Protein AF-G3XPZ5-F1 (afdb_monomer)

Nearest PDB structures (foldseek):
  8ptw-assembly1_CW  TM=2.920E-01  e=6.232E+00  Thermochaetoides thermophila DSM 1495

Foldseek 3Di:
DDDDADPVCVVVVHDHDPDDDDDDDPDDDDDDDDDPDVVVVVLLVVLVVLLVCVLVPPFPDDDPLRLSVVLSVVLVVAQLSVLLSLLLSLLVVLVVVVVVVVPDDDDPPSSVVSNVSNVVSVVSNVVSLVVLVPDPPNPPLVSSLSSLVSVLSSCVSPPNPDPNVVSVVVNVVSVVVPPDDPVCVVSVVSVVSNLVSVLVRLVVVLVCLVPDDLLVVLVVVCVVVPDDDDPVNSVLSSLLSLLVSLLCNLLSVLVSCVSVVHDDDNVVSLVSNLVSLVVNLVPLVSNLVCQSSLLSSLQPDPDPVSVVSSVVSLVSNCVSPVDCLSVVSNVVSVVSNPDPPPPPDPPNHVSVVVVVDPDDRDRD

Sequence (364 aa):
MTHPPCKKCQKAGLECLQKRPLRWVDGPAFRNRARTSQAHQRDKSNTLNKGKCVCKLFVMFDSQRNPLRQLIPAALANPALTASVMALSARHMANGQQIQCQGQDEDHATRFKAHTDGLMYKQKAICGLIQALNDPISRSRDVLILSAFILIFLDLLESGRDQWKSHLGGIKKLVSGMHTAETSRHLEATIEGTREFIMGQIYLMLDSTMSFDCHNWVTETLRASSTTSTTRNIQSLEHLAQAYKSATLIYGWRVCDRLTGNETPLDDLVKALVVEAETLRRDEALFKCILWPLFIAGLESQEQSQKSHIRNCLESFWFETKCINVINAVTILERFWVDPSNVEDDSSSWVFRMGQLEGDWLLI

Organism: Aspergillus niger (strain ATCC 1015 / CBS 113.46 / FGSC A1144 / LSHB Ac4 / NCTC 3858a / NRRL 328 / USDA 3528.7) (NCBI:txid380704)

Secondary structure (DSSP, 8-state):
-PPPPPHHHHHHT----SSPPP---SS---------SHHHHHHHHHHHHHHHHHHHTT-SS--TT-GGGTHHHHHHH-HHHHHHHHHHHHHHHHHHHHHHTTSS---HHHHHHHHHHHHHHHHHHHHHHHHHHH-TT---HHHHHHHHHHHHHHHHHHT-SSHHHHHHHHHHHHHHT---HHHHHHHHHHHHHHHHHHHHHHHHHHHHHHT--HHHHHHHHHHHTT----HHHHHHHHHHHHHHHHHHHHHHHHHHHHHHT-----HHHHHHHHHHHHHH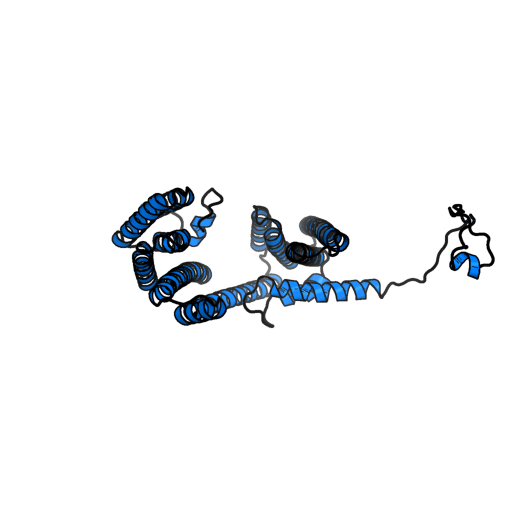TT-TTTGGG-HHHHHHHHHH--SHHHHHHHHHHHHHHHHHH--HHHHHHHHHHHHHHS-GGG--SS---HHHHGGGSSS-----

Solvent-accessible surface area (backbone atoms only — not comparable to full-atom values): 21103 Å² total; per-residue (Å²): 139,87,78,83,63,54,74,69,33,62,75,67,80,46,89,66,63,99,66,81,79,90,74,90,73,95,71,87,85,86,84,77,80,91,71,88,62,60,62,62,52,52,51,52,52,51,50,53,59,42,45,62,54,56,51,49,70,88,46,92,76,79,56,93,74,42,59,57,61,61,44,53,67,55,19,79,77,34,74,28,31,35,20,19,55,47,13,35,36,24,43,53,52,28,54,57,54,60,65,61,51,80,79,51,100,72,62,67,66,61,44,53,45,26,44,52,52,14,53,54,22,43,51,47,16,53,52,38,46,55,53,50,72,71,39,94,79,60,82,56,60,66,51,52,42,53,24,36,53,41,43,35,55,32,37,56,74,68,75,59,68,71,60,41,57,57,37,51,54,50,39,54,56,56,60,75,67,53,90,47,84,68,67,40,54,58,51,49,51,49,52,48,48,42,49,54,46,54,50,50,47,51,50,53,52,49,52,53,51,70,69,54,56,42,61,61,52,44,56,52,54,42,61,73,65,75,53,87,80,49,75,67,61,48,51,57,51,25,42,53,45,46,25,50,46,38,29,50,48,54,55,51,48,57,55,48,20,68,77,69,72,50,83,79,90,51,66,70,52,41,52,49,34,55,53,33,51,60,60,34,61,78,37,77,76,62,41,74,72,39,56,38,36,48,48,49,40,38,69,69,42,81,50,71,70,53,41,52,51,41,50,54,50,46,53,51,49,31,72,76,64,70,46,66,52,46,58,52,48,51,56,51,42,55,62,70,68,50,75,73,89,81,59,98,55,98,67,83,51,64,81,62,51,59,76,68,50,90,74,91,78,70,65,113

pLDDT: mean 75.87, std 17.5, range [30.23, 97.81]

Structure (mmCIF, N/CA/C/O backbone):
data_AF-G3XPZ5-F1
#
_entry.id   AF-G3XPZ5-F1
#
loop_
_atom_site.group_PDB
_atom_site.id
_atom_site.type_symbol
_atom_site.label_atom_id
_atom_site.label_alt_id
_atom_site.label_comp_id
_atom_site.label_asym_id
_atom_site.label_entity_id
_atom_site.label_seq_id
_atom_site.pdbx_PDB_ins_code
_atom_site.Cartn_x
_atom_site.Cartn_y
_atom_site.Cartn_z
_atom_site.occupancy
_atom_site.B_iso_or_equiv
_atom_site.auth_seq_id
_atom_site.auth_comp_id
_atom_site.auth_asym_id
_atom_site.auth_atom_id
_atom_site.pdbx_PDB_model_num
ATOM 1 N N . MET A 1 1 ? -34.384 33.480 -53.010 1.00 36.28 1 MET A N 1
ATOM 2 C CA . MET A 1 1 ? -33.522 34.210 -52.056 1.00 36.28 1 MET A CA 1
ATOM 3 C C . MET A 1 1 ? -32.103 33.682 -52.214 1.00 36.28 1 MET A C 1
ATOM 5 O O . MET A 1 1 ? -31.841 32.545 -51.852 1.00 36.28 1 MET A O 1
ATOM 9 N N . THR A 1 2 ? -31.224 34.432 -52.874 1.00 45.00 2 THR A N 1
ATOM 10 C CA . THR A 1 2 ? -29.828 34.047 -53.145 1.00 45.00 2 THR A CA 1
ATOM 11 C C . THR A 1 2 ? -28.942 34.440 -51.961 1.00 45.00 2 THR A C 1
ATOM 13 O O . THR A 1 2 ? -28.867 35.618 -51.618 1.00 45.00 2 THR A O 1
ATOM 16 N N . HIS A 1 3 ? -28.292 33.470 -51.316 1.00 55.25 3 HIS A N 1
ATOM 17 C CA . HIS A 1 3 ? -27.335 33.731 -50.235 1.00 55.25 3 HIS A CA 1
ATOM 18 C C . HIS A 1 3 ? -26.018 34.317 -50.782 1.00 55.25 3 HIS A C 1
ATOM 20 O O . HIS A 1 3 ? -25.622 33.972 -51.897 1.00 55.25 3 HIS A O 1
ATOM 26 N N . PRO A 1 4 ? -25.312 35.173 -50.018 1.00 55.88 4 PRO A N 1
ATOM 27 C CA . PRO A 1 4 ? -24.049 35.759 -50.462 1.00 55.88 4 PRO A CA 1
ATOM 28 C C . PRO A 1 4 ? -22.946 34.691 -50.635 1.00 55.88 4 PRO A C 1
ATOM 30 O O . PRO A 1 4 ? -22.894 33.731 -49.858 1.00 55.88 4 PRO A O 1
ATOM 33 N N . PRO A 1 5 ? -22.037 34.840 -51.621 1.00 61.22 5 PRO A N 1
ATOM 34 C CA . PRO A 1 5 ? -20.949 33.890 -51.855 1.00 61.22 5 PRO A CA 1
ATOM 35 C C . PRO A 1 5 ? -19.949 33.889 -50.690 1.00 61.22 5 PRO A C 1
ATOM 37 O O . PRO A 1 5 ? -19.671 34.924 -50.083 1.00 61.22 5 PRO A O 1
ATOM 40 N N . CYS A 1 6 ? -19.364 32.728 -50.372 1.00 72.00 6 CYS A N 1
ATOM 41 C CA . CYS A 1 6 ? -18.380 32.644 -49.291 1.00 72.00 6 CYS A CA 1
ATOM 42 C C . CYS A 1 6 ? -17.145 33.524 -49.584 1.00 72.00 6 CYS A C 1
ATOM 44 O O . CYS A 1 6 ? -16.719 33.657 -50.736 1.00 72.00 6 CYS A O 1
ATOM 46 N N . LYS A 1 7 ? -16.503 34.066 -48.534 1.00 69.75 7 LYS A N 1
ATOM 47 C CA . LYS A 1 7 ? -15.343 34.982 -48.650 1.00 69.75 7 LYS A CA 1
ATOM 48 C C . LYS A 1 7 ? -14.202 34.437 -49.527 1.00 69.75 7 LYS A C 1
ATOM 50 O O . LYS A 1 7 ? -13.465 35.206 -50.137 1.00 69.75 7 LYS A O 1
ATOM 55 N N . LYS A 1 8 ? -14.048 33.109 -49.610 1.00 64.88 8 LYS A N 1
ATOM 56 C CA . LYS A 1 8 ? -13.036 32.452 -50.456 1.00 64.88 8 LYS A CA 1
ATOM 57 C C . LYS A 1 8 ? -13.344 32.565 -51.952 1.00 64.88 8 LYS A C 1
ATOM 59 O O . LYS A 1 8 ? -12.432 32.864 -52.712 1.00 64.88 8 LYS A O 1
ATOM 64 N N . CYS A 1 9 ? -14.591 32.342 -52.368 1.00 69.44 9 CYS A N 1
ATOM 65 C CA . CYS A 1 9 ? -14.995 32.464 -53.774 1.00 69.44 9 CYS A CA 1
ATOM 66 C C . CYS A 1 9 ? -14.983 33.925 -54.227 1.00 69.44 9 CYS A C 1
ATOM 68 O O . CYS A 1 9 ? -14.507 34.221 -55.319 1.00 69.44 9 CYS A O 1
ATOM 70 N N . GLN A 1 10 ? -15.385 34.839 -53.339 1.00 66.94 10 GLN A N 1
ATOM 71 C CA . GLN A 1 10 ? -15.328 36.278 -53.593 1.00 66.94 10 GLN A CA 1
ATOM 72 C C . GLN A 1 10 ? -13.898 36.754 -53.889 1.00 66.94 10 GLN A C 1
ATOM 74 O O . GLN A 1 10 ? -13.678 37.496 -54.839 1.00 66.94 10 GLN A O 1
ATOM 79 N N . LYS A 1 11 ? -12.905 36.272 -53.130 1.00 72.88 11 LYS A N 1
ATOM 80 C CA . LYS A 1 11 ? -11.492 36.624 -53.345 1.00 72.88 11 LYS A CA 1
ATOM 81 C C . LYS A 1 11 ? -10.899 36.024 -54.630 1.00 72.88 11 LYS A C 1
ATOM 83 O O . LYS A 1 11 ? -9.880 36.510 -55.103 1.00 72.88 11 LYS A O 1
ATOM 88 N N . ALA A 1 12 ? -11.514 34.973 -55.170 1.00 66.00 12 ALA A N 1
ATOM 89 C CA . ALA A 1 12 ? -11.049 34.272 -56.366 1.00 66.00 12 ALA A CA 1
ATOM 90 C C . ALA A 1 12 ? -11.805 34.663 -57.651 1.00 66.00 12 ALA A C 1
ATOM 92 O O . ALA A 1 12 ? -11.435 34.184 -58.717 1.00 66.00 12 ALA A O 1
ATOM 93 N N . GLY A 1 13 ? -12.853 35.495 -57.567 1.00 67.88 13 GLY A N 1
ATOM 94 C CA . GLY A 1 13 ? -13.668 35.894 -58.722 1.00 67.88 13 GLY A CA 1
ATOM 95 C C . GLY A 1 13 ? -14.530 34.768 -59.309 1.00 67.88 13 GLY A C 1
ATOM 96 O O . GLY A 1 13 ? -14.823 34.787 -60.498 1.00 67.88 13 GLY A O 1
ATOM 97 N N . LEU A 1 14 ? -14.904 33.768 -58.500 1.00 63.03 14 LEU A N 1
ATOM 98 C CA . LEU A 1 14 ? -15.617 32.564 -58.950 1.00 63.03 14 LEU A CA 1
ATOM 99 C C . LEU A 1 14 ? -17.047 32.496 -58.393 1.00 63.03 14 LEU A C 1
ATOM 101 O O . LEU A 1 14 ? -17.294 32.883 -57.248 1.00 63.03 14 LEU A O 1
ATOM 105 N N . GLU A 1 15 ? -17.970 31.927 -59.174 1.00 63.53 15 GLU A N 1
ATOM 106 C CA . GLU A 1 15 ? -19.354 31.679 -58.755 1.00 63.53 15 GLU A CA 1
ATOM 107 C C . GLU A 1 15 ? -19.422 30.585 -57.668 1.00 63.53 15 GLU A C 1
ATOM 109 O O . GLU A 1 15 ? -18.759 29.546 -57.741 1.00 63.53 15 GLU A O 1
ATOM 114 N N . CYS A 1 16 ? -20.181 30.836 -56.597 1.00 65.19 16 CYS A N 1
ATOM 115 C CA . CYS A 1 16 ? -20.160 30.018 -55.382 1.00 65.19 16 CYS A CA 1
ATOM 116 C C . CYS A 1 16 ? -21.285 28.972 -55.386 1.00 65.19 16 CYS A C 1
ATOM 118 O O . CYS A 1 16 ? -22.380 29.225 -54.890 1.00 65.19 16 CYS A O 1
ATOM 120 N N . LEU A 1 17 ? -20.999 27.774 -55.895 1.00 60.22 17 LEU A N 1
ATOM 121 C CA . LEU A 1 17 ? -21.929 26.639 -55.867 1.00 60.22 17 LEU A CA 1
ATOM 122 C C . LEU A 1 17 ? -21.895 25.942 -54.489 1.00 60.22 17 LEU A C 1
ATOM 124 O O . LEU A 1 17 ? -20.818 25.678 -53.952 1.00 60.22 17 LEU A O 1
ATOM 128 N N . GLN A 1 18 ? -23.062 25.629 -53.904 1.00 55.19 18 GLN A N 1
ATOM 129 C CA . GLN A 1 18 ? -23.193 25.097 -52.528 1.00 55.19 18 GLN A CA 1
ATOM 130 C C . GLN A 1 18 ? -22.466 23.762 -52.271 1.00 55.19 18 GLN A C 1
ATOM 132 O O . GLN A 1 18 ? -22.211 23.417 -51.118 1.00 55.19 18 GLN A O 1
ATOM 137 N N . LYS A 1 19 ? -22.089 23.015 -53.313 1.00 52.78 19 LYS A N 1
ATOM 138 C CA . LYS A 1 19 ? -21.240 21.822 -53.207 1.00 52.78 19 LYS A CA 1
ATOM 139 C C . LYS A 1 19 ? -20.080 21.955 -54.189 1.00 52.78 19 LYS A C 1
ATOM 141 O O . LYS A 1 19 ? -20.295 22.121 -55.386 1.00 52.78 19 LYS A O 1
ATOM 146 N N . ARG A 1 20 ? -18.843 21.896 -53.684 1.00 48.38 20 ARG A N 1
ATOM 147 C CA . ARG A 1 20 ? -17.639 21.877 -54.532 1.00 48.38 20 ARG A CA 1
ATOM 148 C C . ARG A 1 20 ? -17.674 20.631 -55.428 1.00 48.38 20 ARG A C 1
ATOM 150 O O . ARG A 1 20 ? -17.788 19.539 -54.873 1.00 48.38 20 ARG A O 1
ATOM 157 N N . PRO A 1 21 ? -17.511 20.740 -56.757 1.00 41.34 21 PRO A N 1
ATOM 158 C CA . PRO A 1 21 ? -17.273 19.565 -57.580 1.00 41.34 21 PRO A CA 1
ATOM 159 C C . PRO A 1 21 ? -15.875 19.026 -57.265 1.00 41.34 21 PRO A C 1
ATOM 161 O O . PRO A 1 21 ? -14.904 19.787 -57.224 1.00 41.34 21 PRO A O 1
ATOM 164 N N . LEU A 1 22 ? -15.765 17.720 -57.029 1.00 35.59 22 LEU A N 1
ATOM 165 C CA . LEU A 1 22 ? -14.474 17.042 -56.954 1.00 35.59 22 LEU A CA 1
ATOM 166 C C . LEU A 1 22 ? -13.804 17.120 -58.333 1.00 35.59 22 LEU A C 1
ATOM 168 O O . LEU A 1 22 ? -14.418 16.769 -59.338 1.00 35.59 22 LEU A O 1
ATOM 172 N N . ARG A 1 23 ? -12.548 17.573 -58.386 1.00 38.97 23 ARG A N 1
ATOM 173 C CA . ARG A 1 23 ? -11.688 17.427 -59.567 1.00 38.97 23 ARG A CA 1
ATOM 174 C C . ARG A 1 23 ? -10.504 16.539 -59.223 1.00 38.97 23 ARG A C 1
ATOM 176 O O . ARG A 1 23 ? -9.832 16.772 -58.220 1.00 38.97 23 ARG A O 1
ATOM 183 N N . TRP A 1 24 ? -10.252 15.572 -60.093 1.00 34.34 24 TRP A N 1
ATOM 184 C CA . TRP A 1 24 ? -9.004 14.824 -60.141 1.00 34.34 24 TRP A CA 1
ATOM 185 C C . TRP A 1 24 ? -7.933 15.665 -60.840 1.00 34.34 24 TRP A C 1
ATOM 187 O O . TRP A 1 24 ? -8.247 16.459 -61.729 1.00 34.34 24 TRP A O 1
ATOM 197 N N . VAL A 1 25 ? -6.685 15.524 -60.403 1.00 35.91 25 VAL A N 1
ATOM 198 C CA . VAL A 1 25 ? -5.522 16.172 -61.017 1.00 35.91 25 VAL A CA 1
ATOM 199 C C . VAL A 1 25 ? -4.612 15.061 -61.524 1.00 35.91 25 VAL A C 1
ATOM 201 O O . VAL A 1 25 ? -4.261 14.175 -60.744 1.00 35.91 25 VAL A O 1
ATOM 204 N N . ASP A 1 26 ? -4.241 15.102 -62.801 1.00 30.23 26 ASP A N 1
ATOM 205 C CA . ASP A 1 26 ? -3.292 14.152 -63.378 1.00 30.23 26 ASP A CA 1
ATOM 206 C C . ASP A 1 26 ? -1.859 14.520 -62.969 1.00 30.23 26 ASP A C 1
ATOM 208 O O . ASP A 1 26 ? -1.336 15.575 -63.336 1.00 30.23 26 ASP A O 1
ATOM 212 N N . GLY A 1 27 ? -1.234 13.639 -62.183 1.00 41.41 27 GLY A N 1
ATOM 213 C CA . GLY A 1 27 ? 0.176 13.703 -61.789 1.00 41.41 27 GLY A CA 1
ATOM 214 C C . GLY A 1 27 ? 0.419 13.668 -60.268 1.00 41.41 27 GLY A C 1
ATOM 215 O O . GLY A 1 27 ? -0.397 14.165 -59.487 1.00 41.41 27 GLY A O 1
ATOM 216 N N . PRO A 1 28 ? 1.549 13.093 -59.805 1.00 32.69 28 PRO A N 1
ATOM 217 C CA . PRO A 1 28 ? 1.859 12.991 -58.384 1.00 32.69 28 PRO A CA 1
ATOM 218 C C . PRO A 1 28 ? 2.246 14.363 -57.816 1.00 32.69 28 PRO A C 1
ATOM 220 O O . PRO A 1 28 ? 3.294 14.927 -58.135 1.00 32.69 28 PRO A O 1
ATOM 223 N N . ALA A 1 29 ? 1.409 14.901 -56.930 1.00 33.97 29 ALA A N 1
ATOM 224 C CA . ALA A 1 29 ? 1.680 16.143 -56.217 1.00 33.97 29 ALA A CA 1
ATOM 225 C C . ALA A 1 29 ? 2.730 15.928 -55.109 1.00 33.97 29 ALA A C 1
ATOM 227 O O . ALA A 1 29 ? 2.408 15.789 -53.930 1.00 33.97 29 ALA A O 1
ATOM 228 N N . PHE A 1 30 ? 4.012 15.943 -55.478 1.00 32.56 30 PHE A N 1
ATOM 229 C CA . PHE A 1 30 ? 5.107 16.108 -54.524 1.00 32.56 30 PHE A CA 1
ATOM 230 C C . PHE A 1 30 ? 5.213 17.575 -54.092 1.00 32.56 30 PHE A C 1
ATOM 232 O O . PHE A 1 30 ? 5.645 18.438 -54.854 1.00 32.56 30 PHE A O 1
ATOM 239 N N . ARG A 1 31 ? 4.885 17.860 -52.827 1.00 32.59 31 ARG A N 1
ATOM 240 C CA . ARG A 1 31 ? 5.340 19.067 -52.120 1.00 32.59 31 ARG A CA 1
ATOM 241 C C . ARG A 1 31 ? 5.684 18.739 -50.669 1.00 32.59 31 ARG A C 1
ATOM 243 O O . ARG A 1 31 ? 4.865 18.920 -49.777 1.00 32.59 31 ARG A O 1
ATOM 250 N N . ASN A 1 32 ? 6.911 18.270 -50.441 1.00 30.91 32 ASN A N 1
ATOM 251 C CA . ASN A 1 32 ? 7.881 18.954 -49.576 1.00 30.91 32 ASN A CA 1
ATOM 252 C C . ASN A 1 32 ? 9.203 18.177 -49.472 1.00 30.91 32 ASN A C 1
ATOM 254 O O . ASN A 1 32 ? 9.228 16.955 -49.365 1.00 30.91 32 ASN A O 1
ATOM 258 N N . ARG A 1 33 ? 10.292 18.955 -49.493 1.00 31.02 33 ARG A N 1
ATOM 259 C CA . ARG A 1 33 ? 11.694 18.601 -49.221 1.00 31.02 33 ARG A CA 1
ATOM 260 C C . ARG A 1 33 ? 11.852 17.609 -48.061 1.00 31.02 33 ARG A C 1
ATOM 262 O O . ARG A 1 33 ? 11.195 17.749 -47.031 1.00 31.02 33 ARG A O 1
ATOM 269 N N . ALA A 1 34 ? 12.808 16.693 -48.213 1.00 33.06 34 ALA A N 1
ATOM 270 C CA . ALA A 1 34 ? 13.249 15.751 -47.190 1.00 33.06 34 ALA A CA 1
ATOM 271 C C . ALA A 1 34 ? 13.480 16.438 -45.827 1.00 33.06 34 ALA A C 1
ATOM 273 O O . ALA A 1 34 ? 14.346 17.300 -45.681 1.00 33.06 34 ALA A O 1
ATOM 274 N N . ARG A 1 35 ? 12.692 16.041 -44.822 1.00 35.56 35 ARG A N 1
ATOM 275 C CA . ARG A 1 35 ? 12.856 16.391 -43.403 1.00 35.56 35 ARG A CA 1
ATOM 276 C C . ARG A 1 35 ? 13.310 15.136 -42.657 1.00 35.56 35 ARG A C 1
ATOM 278 O O . ARG A 1 35 ? 12.508 14.461 -42.024 1.00 35.56 35 ARG A O 1
ATOM 285 N N . THR A 1 36 ? 14.595 14.819 -42.721 1.00 37.28 36 THR A N 1
ATOM 286 C CA . THR A 1 36 ? 15.180 13.689 -41.974 1.00 37.28 36 THR A CA 1
ATOM 287 C C . THR A 1 36 ? 15.768 14.081 -40.612 1.00 37.28 36 THR A C 1
ATOM 289 O O . THR A 1 36 ? 16.274 13.220 -39.907 1.00 37.28 36 THR A O 1
ATOM 292 N N . SER A 1 37 ? 15.639 15.336 -40.159 1.00 41.38 37 SER A N 1
ATOM 293 C CA . SER A 1 37 ? 16.211 15.787 -38.871 1.00 41.38 37 SER A CA 1
ATOM 294 C C . SER A 1 37 ? 15.193 16.251 -37.814 1.00 41.38 37 SER A C 1
ATOM 296 O O . SER A 1 37 ? 15.431 16.076 -36.620 1.00 41.38 37 SER A O 1
ATOM 298 N N . GLN A 1 38 ? 14.025 16.776 -38.204 1.00 32.66 38 GLN A N 1
ATOM 299 C CA . GLN A 1 38 ? 13.067 17.363 -37.246 1.00 32.66 38 GLN A CA 1
ATOM 300 C C . GLN A 1 38 ? 12.064 16.367 -36.640 1.00 32.66 38 GLN A C 1
ATOM 302 O O . GLN A 1 38 ? 11.614 16.589 -35.519 1.00 32.66 38 GLN A O 1
ATOM 307 N N . ALA A 1 39 ? 11.740 15.258 -37.314 1.00 34.06 39 ALA A N 1
ATOM 308 C CA . ALA A 1 39 ? 10.873 14.216 -36.746 1.00 34.06 39 ALA A CA 1
ATOM 309 C C . ALA A 1 39 ? 11.557 13.488 -35.573 1.00 34.06 39 ALA A C 1
ATOM 311 O O . ALA A 1 39 ? 10.962 13.333 -34.511 1.00 34.06 39 ALA A O 1
ATOM 312 N N . HIS A 1 40 ? 12.849 13.169 -35.713 1.00 35.53 40 HIS A N 1
ATOM 313 C CA . HIS A 1 40 ? 13.651 12.577 -34.640 1.00 35.53 40 HIS A CA 1
ATOM 314 C C . HIS A 1 40 ? 13.842 13.511 -33.436 1.00 35.53 40 HIS A C 1
ATOM 316 O O . HIS A 1 40 ? 13.839 13.046 -32.301 1.00 35.53 40 HIS A O 1
ATOM 322 N N . GLN A 1 41 ? 13.976 14.826 -33.646 1.00 32.16 41 GLN A N 1
ATOM 323 C CA . GLN A 1 41 ? 14.046 15.792 -32.540 1.00 32.16 41 GLN A CA 1
ATOM 324 C C . GLN A 1 41 ? 12.701 15.972 -31.820 1.00 32.16 41 GLN A C 1
ATOM 326 O O . GLN A 1 41 ? 12.686 16.114 -30.597 1.00 32.16 41 GLN A O 1
ATOM 331 N N . ARG A 1 42 ? 11.574 15.923 -32.544 1.00 32.41 42 ARG A N 1
ATOM 332 C CA . ARG A 1 42 ? 10.227 16.025 -31.954 1.00 32.41 42 ARG A CA 1
ATOM 333 C C . ARG A 1 42 ? 9.860 14.786 -31.137 1.00 32.41 42 ARG A C 1
ATOM 335 O O . ARG A 1 42 ? 9.334 14.940 -30.039 1.00 32.41 42 ARG A O 1
ATOM 342 N N . ASP A 1 43 ? 10.204 13.593 -31.624 1.00 44.56 43 ASP A N 1
ATOM 343 C CA . ASP A 1 43 ? 10.064 12.349 -30.856 1.00 44.56 43 ASP A CA 1
ATOM 344 C C . ASP A 1 43 ? 10.961 12.358 -29.616 1.00 44.56 43 ASP A C 1
ATOM 346 O O . ASP A 1 43 ? 10.475 12.105 -28.520 1.00 44.56 43 ASP A O 1
ATOM 350 N N . LYS A 1 44 ? 12.237 12.757 -29.735 1.00 44.00 44 LYS A N 1
ATOM 351 C CA . LYS A 1 44 ? 13.144 12.868 -28.576 1.00 44.00 44 LYS A CA 1
ATOM 352 C C . LYS A 1 44 ? 12.628 13.844 -27.512 1.00 44.00 44 LYS A C 1
ATOM 354 O O . LYS A 1 44 ? 12.694 13.534 -26.326 1.00 44.00 44 LYS A O 1
ATOM 359 N N . SER A 1 45 ? 12.092 14.998 -27.915 1.00 42.81 45 SER A N 1
ATOM 360 C CA . SER A 1 45 ? 11.527 15.997 -26.994 1.00 42.81 45 SER A CA 1
ATOM 361 C C . SER A 1 45 ? 10.244 15.509 -26.308 1.00 42.81 45 SER A C 1
ATOM 363 O O . SER A 1 45 ? 10.089 15.689 -25.098 1.00 42.81 45 SER A O 1
ATOM 365 N N . ASN A 1 46 ? 9.360 14.825 -27.041 1.00 51.38 46 ASN A N 1
ATOM 366 C CA . ASN A 1 46 ? 8.157 14.217 -26.472 1.00 51.38 46 ASN A CA 1
ATOM 367 C C . ASN A 1 46 ? 8.486 13.065 -25.512 1.00 51.38 46 ASN A C 1
ATOM 369 O O . ASN A 1 46 ? 7.893 12.994 -24.437 1.00 51.38 46 ASN A O 1
ATOM 373 N N . THR A 1 47 ? 9.448 12.204 -25.850 1.00 48.59 47 THR A N 1
ATOM 374 C CA . THR A 1 47 ? 9.920 11.122 -24.970 1.00 48.59 47 THR A CA 1
ATOM 375 C C . THR A 1 47 ? 10.571 11.678 -23.703 1.00 48.59 47 THR A C 1
ATOM 377 O O . THR A 1 47 ? 10.320 11.166 -22.615 1.00 48.59 47 THR A O 1
ATOM 380 N N . LEU A 1 48 ? 11.338 12.772 -23.801 1.00 51.12 48 LEU A N 1
ATOM 381 C CA . LEU A 1 48 ? 11.979 13.415 -22.649 1.00 51.12 48 LEU A CA 1
ATOM 382 C C . LEU A 1 48 ? 10.962 14.029 -21.671 1.00 51.12 48 LEU A C 1
ATOM 384 O O . LEU A 1 48 ? 11.108 13.885 -20.458 1.00 51.12 48 LEU A O 1
ATOM 388 N N . ASN A 1 49 ? 9.915 14.688 -22.179 1.00 52.12 49 ASN A N 1
ATOM 389 C CA . ASN A 1 49 ? 8.856 15.249 -21.333 1.00 52.12 49 ASN A CA 1
ATOM 390 C C . ASN A 1 49 ? 7.959 14.162 -20.722 1.00 52.12 49 ASN A C 1
ATOM 392 O O . ASN A 1 49 ? 7.600 14.265 -19.551 1.00 52.12 49 ASN A O 1
ATOM 396 N N . LYS A 1 50 ? 7.653 13.092 -21.467 1.00 54.91 50 LYS A N 1
ATOM 397 C CA . LYS A 1 50 ? 6.899 11.937 -20.952 1.00 54.91 50 LYS A CA 1
ATOM 398 C C . LYS A 1 50 ? 7.696 11.141 -19.904 1.00 54.91 50 LYS A C 1
ATOM 400 O O . LYS A 1 50 ? 7.151 10.801 -18.856 1.00 54.91 50 LYS A O 1
ATOM 405 N N . GLY A 1 51 ? 9.004 10.960 -20.105 1.00 52.53 51 GLY A N 1
ATOM 406 C CA . GLY A 1 51 ? 9.897 10.284 -19.154 1.00 52.53 51 GLY A CA 1
ATOM 407 C C . GLY A 1 51 ? 10.001 10.975 -17.787 1.00 52.53 51 GLY A C 1
ATOM 408 O O . GLY A 1 51 ? 10.087 10.298 -16.764 1.00 52.53 51 GLY A O 1
ATOM 409 N N . LYS A 1 52 ? 9.908 12.314 -17.732 1.00 57.00 52 LYS A N 1
ATOM 410 C CA . LYS A 1 52 ? 9.880 13.073 -16.463 1.00 57.00 52 LYS A CA 1
ATOM 411 C C . LYS A 1 52 ? 8.647 12.776 -15.603 1.00 57.00 52 LYS A C 1
ATOM 413 O O . LYS A 1 52 ? 8.741 12.860 -14.382 1.00 57.00 52 LYS A O 1
ATOM 418 N N . CYS A 1 53 ? 7.515 12.453 -16.227 1.00 62.75 53 CYS A N 1
ATOM 419 C CA . CYS A 1 53 ? 6.282 12.096 -15.527 1.00 62.75 53 CYS A CA 1
ATOM 420 C C . CYS A 1 53 ? 6.357 10.663 -14.980 1.00 62.75 53 CYS A C 1
ATOM 422 O O . CYS A 1 53 ? 6.035 10.439 -13.819 1.00 62.75 53 CYS A O 1
ATOM 424 N N . VAL A 1 54 ? 6.896 9.729 -15.772 1.00 68.00 54 VAL A N 1
ATOM 425 C CA . VAL A 1 54 ? 7.078 8.322 -15.372 1.00 68.00 54 VAL A CA 1
ATOM 426 C C . VAL A 1 54 ? 7.991 8.173 -14.155 1.00 68.00 54 VAL A C 1
ATOM 428 O O . VAL A 1 54 ? 7.673 7.401 -13.258 1.00 68.00 54 VAL A O 1
ATOM 431 N N . CYS A 1 55 ? 9.092 8.930 -14.080 1.00 71.31 55 CYS A N 1
ATOM 432 C CA . CYS A 1 55 ? 10.025 8.823 -12.950 1.00 71.31 55 CYS A CA 1
ATOM 433 C C . CYS A 1 55 ? 9.354 9.135 -11.602 1.00 71.31 55 CYS A C 1
ATOM 435 O O . CYS A 1 55 ? 9.721 8.556 -10.588 1.00 71.31 55 CYS A O 1
ATOM 437 N N . LYS A 1 56 ? 8.360 10.028 -11.588 1.00 75.31 56 LYS A N 1
ATOM 438 C CA . LYS A 1 56 ? 7.660 10.446 -10.367 1.00 75.31 56 LYS A CA 1
ATOM 439 C C . LYS A 1 56 ? 6.463 9.569 -10.008 1.00 75.31 56 LYS A C 1
ATOM 441 O O . LYS A 1 56 ? 5.896 9.747 -8.942 1.00 75.31 56 LYS A O 1
ATOM 446 N N . LEU A 1 57 ? 6.053 8.666 -10.897 1.00 72.00 57 LEU A N 1
ATOM 447 C CA . LEU A 1 57 ? 4.741 8.031 -10.813 1.00 72.00 57 LEU A CA 1
ATOM 448 C C . LEU A 1 57 ? 4.612 7.024 -9.661 1.00 72.00 57 LEU A C 1
ATOM 450 O O . LEU A 1 57 ? 3.527 6.855 -9.120 1.00 72.00 57 LEU A O 1
ATOM 454 N N . PHE A 1 58 ? 5.713 6.369 -9.290 1.00 69.94 58 PHE A N 1
ATOM 455 C CA . PHE A 1 58 ? 5.721 5.266 -8.319 1.00 69.94 58 PHE A CA 1
ATOM 456 C C . PHE A 1 58 ? 6.602 5.545 -7.100 1.00 69.94 58 PHE A C 1
ATOM 458 O O . PHE A 1 58 ? 7.046 4.618 -6.429 1.00 69.94 58 PHE A O 1
ATOM 465 N N . VAL A 1 59 ? 6.907 6.817 -6.841 1.00 71.38 59 VAL A N 1
ATOM 466 C CA . VAL A 1 59 ? 7.778 7.232 -5.737 1.00 71.38 59 VAL A CA 1
ATOM 467 C C . VAL A 1 59 ? 7.046 8.264 -4.895 1.00 71.38 59 VAL A C 1
ATOM 469 O O . VAL A 1 59 ? 6.407 9.164 -5.436 1.00 71.38 59 VAL A O 1
ATOM 472 N N . MET A 1 60 ? 7.137 8.135 -3.575 1.00 67.25 60 MET A N 1
ATOM 473 C CA . MET A 1 60 ? 6.541 9.096 -2.648 1.00 67.25 60 MET A CA 1
ATOM 474 C C . MET A 1 60 ? 7.399 10.366 -2.573 1.00 67.25 60 MET A C 1
ATOM 476 O O . MET A 1 60 ? 6.882 11.478 -2.640 1.00 67.25 60 MET A O 1
ATOM 480 N N . PHE A 1 61 ? 8.725 10.198 -2.533 1.00 72.56 61 PHE A N 1
ATOM 481 C CA . PHE A 1 61 ? 9.708 11.278 -2.496 1.00 72.56 61 PHE A CA 1
ATOM 482 C C . PHE A 1 61 ? 10.705 11.135 -3.649 1.00 72.56 61 PHE A C 1
ATOM 484 O O . PHE A 1 61 ? 11.632 10.323 -3.615 1.00 72.56 61 PHE A O 1
ATOM 491 N N . ASP A 1 62 ? 10.524 11.941 -4.692 1.00 78.25 62 ASP A N 1
ATOM 492 C CA . ASP A 1 62 ? 11.398 11.920 -5.865 1.00 78.25 62 ASP A CA 1
ATOM 493 C C . ASP A 1 62 ? 12.743 12.621 -5.601 1.00 78.25 62 ASP A C 1
ATOM 495 O O . ASP A 1 62 ? 12.812 13.671 -4.963 1.00 78.25 62 ASP A O 1
ATOM 499 N N . SER A 1 63 ? 13.826 12.062 -6.143 1.00 77.88 63 SER A N 1
ATOM 500 C CA . SER A 1 63 ? 15.182 12.602 -6.005 1.00 77.88 63 SER A CA 1
ATOM 501 C C . SER A 1 63 ? 15.998 12.425 -7.288 1.00 77.88 63 SER A C 1
ATOM 503 O O . SER A 1 63 ? 15.597 11.727 -8.224 1.00 77.88 63 SER A O 1
ATOM 505 N N . GLN A 1 64 ? 17.185 13.039 -7.345 1.00 76.25 64 GLN A N 1
ATOM 506 C CA . GLN A 1 64 ? 18.115 12.835 -8.467 1.00 76.25 64 GLN A CA 1
ATOM 507 C C . GLN A 1 64 ? 18.677 11.407 -8.523 1.00 76.25 64 GLN A C 1
ATOM 509 O O . GLN A 1 64 ? 19.133 10.979 -9.579 1.00 76.25 64 GLN A O 1
ATOM 514 N N . ARG A 1 65 ? 18.611 10.659 -7.413 1.00 72.88 65 ARG A N 1
ATOM 515 C CA . ARG A 1 65 ? 19.044 9.256 -7.329 1.00 72.88 65 ARG A CA 1
ATOM 516 C C . ARG A 1 65 ? 17.976 8.265 -7.793 1.00 72.88 65 ARG A C 1
ATOM 518 O O . ARG A 1 65 ? 18.216 7.067 -7.749 1.00 72.88 65 ARG A O 1
ATOM 525 N N . ASN A 1 66 ? 16.812 8.745 -8.229 1.00 76.19 66 ASN A N 1
ATOM 526 C CA . ASN A 1 66 ? 15.742 7.887 -8.716 1.00 76.19 66 ASN A CA 1
ATOM 527 C C . ASN A 1 66 ? 16.232 7.031 -9.906 1.00 76.19 66 ASN A C 1
ATOM 529 O O . ASN A 1 66 ? 16.555 7.595 -10.960 1.00 76.19 66 ASN A O 1
ATOM 533 N N . PRO A 1 67 ? 16.270 5.691 -9.776 1.00 74.38 67 PRO A N 1
ATOM 534 C CA . PRO A 1 67 ? 16.815 4.793 -10.794 1.00 74.38 67 PRO A CA 1
ATOM 535 C C . PRO A 1 67 ? 16.031 4.873 -12.109 1.00 74.38 67 PRO A C 1
ATOM 537 O O . PRO A 1 67 ? 16.604 4.706 -13.186 1.00 74.38 67 PRO A O 1
ATOM 540 N N . LEU A 1 68 ? 14.747 5.259 -12.061 1.00 73.69 68 LEU A N 1
ATOM 541 C CA . LEU A 1 68 ? 13.930 5.465 -13.257 1.00 73.69 68 LEU A CA 1
ATOM 542 C C . LEU A 1 68 ? 14.474 6.591 -14.154 1.00 73.69 68 LEU A C 1
ATOM 544 O O . LEU A 1 68 ? 14.212 6.604 -15.354 1.00 73.69 68 LEU A O 1
ATOM 548 N N . ARG A 1 69 ? 15.284 7.517 -13.622 1.00 75.94 69 ARG A N 1
ATOM 549 C CA . ARG A 1 69 ? 15.914 8.586 -14.418 1.00 75.94 69 ARG A CA 1
ATOM 550 C C . ARG A 1 69 ? 16.995 8.053 -15.354 1.00 75.94 69 ARG A C 1
ATOM 552 O O . ARG A 1 69 ? 17.176 8.612 -16.436 1.00 75.94 69 ARG A O 1
ATOM 559 N N . GLN A 1 70 ? 17.658 6.955 -14.986 1.00 69.81 70 GLN A N 1
ATOM 560 C CA . GLN A 1 70 ? 18.630 6.276 -15.850 1.00 69.81 70 GLN A CA 1
ATOM 561 C C . GLN A 1 70 ? 17.951 5.511 -16.998 1.00 69.81 70 GLN A C 1
ATOM 563 O O . GLN A 1 70 ? 18.575 5.252 -18.028 1.00 69.81 70 GLN A O 1
ATOM 568 N N . LEU A 1 71 ? 16.644 5.239 -16.886 1.00 69.19 71 LEU A N 1
ATOM 569 C CA . LEU A 1 71 ? 15.871 4.631 -17.968 1.00 69.19 71 LEU A CA 1
ATOM 570 C C . LEU A 1 71 ? 15.716 5.553 -19.170 1.00 69.19 71 LEU A C 1
ATOM 572 O O . LEU A 1 71 ? 15.548 5.054 -20.273 1.00 69.19 71 LEU A O 1
ATOM 576 N N . ILE A 1 72 ? 15.755 6.878 -18.998 1.00 69.25 72 ILE A N 1
ATOM 577 C CA . ILE A 1 72 ? 15.526 7.803 -20.116 1.00 69.25 72 ILE A CA 1
ATOM 578 C C . ILE A 1 72 ? 16.661 7.696 -21.154 1.00 69.25 72 ILE A C 1
ATOM 580 O O . ILE A 1 72 ? 16.354 7.461 -22.326 1.00 69.25 72 ILE A O 1
ATOM 584 N N . PRO A 1 73 ? 17.955 7.800 -20.782 1.00 70.06 73 PRO A N 1
ATOM 585 C CA . PRO A 1 73 ? 19.048 7.527 -21.715 1.00 70.06 73 PRO A CA 1
ATOM 586 C C . PRO A 1 73 ? 19.021 6.100 -22.283 1.00 70.06 73 PRO A C 1
ATOM 588 O O . PRO A 1 73 ? 19.198 5.931 -23.489 1.00 70.06 73 PRO A O 1
ATOM 591 N N . ALA A 1 74 ? 18.755 5.087 -21.449 1.00 70.12 74 ALA A N 1
ATOM 592 C CA . ALA A 1 74 ? 18.728 3.684 -21.876 1.00 70.12 74 ALA A CA 1
ATOM 593 C C . ALA A 1 74 ? 17.592 3.390 -22.873 1.00 70.12 74 ALA A C 1
ATOM 595 O O . ALA A 1 74 ? 17.789 2.686 -23.863 1.00 70.12 74 ALA A O 1
ATOM 596 N N . ALA A 1 75 ? 16.412 3.976 -22.656 1.00 74.56 75 ALA A N 1
ATOM 597 C CA . ALA A 1 75 ? 15.266 3.850 -23.544 1.00 74.56 75 ALA A CA 1
ATOM 598 C C . ALA A 1 75 ? 15.599 4.404 -24.927 1.00 74.56 75 ALA A C 1
ATOM 600 O O . ALA A 1 75 ? 15.372 3.716 -25.918 1.00 74.56 75 ALA A O 1
ATOM 601 N N . LEU A 1 76 ? 16.214 5.590 -25.010 1.00 75.00 76 LEU A N 1
ATOM 602 C CA . LEU A 1 76 ? 16.586 6.206 -26.290 1.00 75.00 76 LEU A CA 1
ATOM 603 C C . LEU A 1 76 ? 17.525 5.333 -27.143 1.00 75.00 76 LEU A C 1
ATOM 605 O O . LEU A 1 76 ? 17.566 5.517 -28.360 1.00 75.00 76 LEU A O 1
ATOM 609 N N . ALA A 1 77 ? 18.251 4.396 -26.528 1.00 75.06 77 ALA A N 1
ATOM 610 C CA . ALA A 1 77 ? 19.142 3.460 -27.208 1.00 75.06 77 ALA A CA 1
ATOM 611 C C . ALA A 1 77 ? 18.473 2.128 -27.605 1.00 75.06 77 ALA A C 1
ATOM 613 O O . ALA A 1 77 ? 19.036 1.400 -28.420 1.00 75.06 77 ALA A O 1
ATOM 614 N N . ASN A 1 78 ? 17.290 1.794 -27.072 1.00 80.62 78 ASN A N 1
ATOM 615 C CA . ASN A 1 78 ? 16.627 0.513 -27.326 1.00 80.62 78 ASN A CA 1
ATOM 616 C C . ASN A 1 78 ? 15.129 0.667 -27.685 1.00 80.62 78 ASN A C 1
ATOM 618 O O . ASN A 1 78 ? 14.338 1.166 -26.876 1.00 80.62 78 ASN A O 1
ATOM 622 N N . PRO A 1 79 ? 14.695 0.185 -28.868 1.00 85.00 79 PRO A N 1
ATOM 623 C CA . PRO A 1 79 ? 13.312 0.324 -29.323 1.00 85.00 79 PRO A CA 1
ATOM 624 C C . PRO A 1 79 ? 12.258 -0.345 -28.432 1.00 85.00 79 PRO A C 1
ATOM 626 O O . PRO A 1 79 ? 11.158 0.197 -28.310 1.00 85.00 79 PRO A O 1
ATOM 629 N N . ALA A 1 80 ? 12.569 -1.497 -27.825 1.00 85.81 80 ALA A N 1
ATOM 630 C CA . ALA A 1 80 ? 11.643 -2.217 -26.953 1.00 85.81 80 ALA A CA 1
ATOM 631 C C . ALA A 1 80 ? 11.439 -1.455 -25.638 1.00 85.81 80 ALA A C 1
ATOM 633 O O . ALA A 1 80 ? 10.301 -1.181 -25.263 1.00 85.81 80 ALA A O 1
ATOM 634 N N . LEU A 1 81 ? 12.528 -0.995 -25.013 1.00 85.62 81 LEU A N 1
ATOM 635 C CA . LEU A 1 81 ? 12.457 -0.199 -23.785 1.00 85.62 81 LEU A CA 1
ATOM 636 C C . LEU A 1 81 ? 11.778 1.157 -24.014 1.00 85.62 81 LEU A C 1
ATOM 638 O O . LEU A 1 81 ? 10.948 1.571 -23.207 1.00 85.62 81 LEU A O 1
ATOM 642 N N . THR A 1 82 ? 12.059 1.825 -25.142 1.00 87.75 82 THR A N 1
ATOM 643 C CA . THR A 1 82 ? 11.309 3.028 -25.545 1.00 87.75 82 THR A CA 1
ATOM 644 C C . THR A 1 82 ? 9.818 2.734 -25.654 1.00 87.75 82 THR A C 1
ATOM 646 O O . THR A 1 82 ? 9.009 3.505 -25.142 1.00 87.75 82 THR A O 1
ATOM 649 N N . ALA A 1 83 ? 9.436 1.637 -26.312 1.00 90.31 83 ALA A N 1
ATOM 650 C CA . ALA A 1 83 ? 8.033 1.273 -26.448 1.00 90.31 83 ALA A CA 1
ATOM 651 C C . ALA A 1 83 ? 7.382 1.007 -25.080 1.00 90.31 83 ALA A C 1
ATOM 653 O O . ALA A 1 83 ? 6.291 1.520 -24.846 1.00 90.31 83 ALA A O 1
ATOM 654 N N . SER A 1 84 ? 8.065 0.325 -24.151 1.00 90.19 84 SER A N 1
ATOM 655 C CA . SER A 1 84 ? 7.571 0.123 -22.780 1.00 90.19 84 SER A CA 1
ATOM 656 C C . SER A 1 84 ? 7.333 1.453 -22.053 1.00 90.19 84 SER A C 1
ATOM 658 O O . SER A 1 84 ? 6.251 1.680 -21.512 1.00 90.19 84 SER A O 1
ATOM 660 N N . VAL A 1 85 ? 8.305 2.375 -22.085 1.00 87.25 85 VAL A N 1
ATOM 661 C CA . VAL A 1 85 ? 8.185 3.698 -21.438 1.00 87.25 85 VAL A CA 1
ATOM 662 C C . VAL A 1 85 ? 7.063 4.530 -22.066 1.00 87.25 85 VAL A C 1
ATOM 664 O O . VAL A 1 85 ? 6.315 5.210 -21.357 1.00 87.25 85 VAL A O 1
ATOM 667 N N . MET A 1 86 ? 6.909 4.475 -23.390 1.00 88.81 86 MET A N 1
ATOM 668 C CA . MET A 1 86 ? 5.852 5.195 -24.104 1.00 88.81 86 MET A CA 1
ATOM 669 C C . MET A 1 86 ? 4.464 4.618 -23.824 1.00 88.81 86 MET A C 1
ATOM 671 O O . MET A 1 86 ? 3.526 5.399 -23.661 1.00 88.81 86 MET A O 1
ATOM 675 N N . ALA A 1 87 ? 4.339 3.293 -23.708 1.00 90.94 87 ALA A N 1
ATOM 676 C CA . ALA A 1 87 ? 3.097 2.627 -23.326 1.00 90.94 87 ALA A CA 1
ATOM 677 C C . ALA A 1 87 ? 2.654 3.061 -21.923 1.00 90.94 87 ALA A C 1
ATOM 679 O O . ALA A 1 87 ? 1.534 3.544 -21.752 1.00 90.94 87 ALA A O 1
ATOM 680 N N . LEU A 1 88 ? 3.569 2.995 -20.949 1.00 87.56 88 LEU A N 1
ATOM 681 C CA . LEU A 1 88 ? 3.336 3.444 -19.576 1.00 87.56 88 LEU A CA 1
ATOM 682 C C . LEU A 1 88 ? 2.925 4.924 -19.519 1.00 87.56 88 LEU A C 1
ATOM 684 O O . LEU A 1 88 ? 1.935 5.282 -18.884 1.00 87.56 88 LEU A O 1
ATOM 688 N N . SER A 1 89 ? 3.643 5.786 -20.246 1.00 86.56 89 SER A N 1
ATOM 689 C CA . SER A 1 89 ? 3.357 7.225 -20.301 1.00 86.56 89 SER A CA 1
ATOM 690 C C . SER A 1 89 ? 1.986 7.536 -20.911 1.00 86.56 89 SER A C 1
ATOM 692 O O . SER A 1 89 ? 1.269 8.408 -20.422 1.00 86.56 89 SER A O 1
ATOM 694 N N . ALA A 1 90 ? 1.631 6.858 -22.007 1.00 88.19 90 ALA A N 1
ATOM 695 C CA . ALA A 1 90 ? 0.356 7.048 -22.693 1.00 88.19 90 ALA A CA 1
ATOM 696 C C . ALA A 1 90 ? -0.818 6.557 -21.834 1.00 88.19 90 ALA A C 1
ATOM 698 O O . ALA A 1 90 ? -1.834 7.246 -21.742 1.00 88.19 90 ALA A O 1
ATOM 699 N N . ARG A 1 91 ? -0.644 5.428 -21.131 1.00 86.81 91 ARG A N 1
ATOM 700 C CA . ARG A 1 91 ? -1.631 4.921 -20.173 1.00 86.81 91 ARG A CA 1
ATOM 701 C C . ARG A 1 91 ? -1.846 5.885 -19.010 1.00 86.81 91 ARG A C 1
ATOM 703 O O . ARG A 1 91 ? -2.989 6.221 -18.719 1.00 86.81 91 ARG A O 1
ATOM 710 N N . HIS A 1 92 ? -0.772 6.380 -18.395 1.00 84.00 92 HIS A N 1
ATOM 711 C CA . HIS A 1 92 ? -0.868 7.364 -17.315 1.00 84.00 92 HIS A CA 1
ATOM 712 C C . HIS A 1 92 ? -1.644 8.621 -17.748 1.00 84.00 92 HIS A C 1
ATOM 714 O O . HIS A 1 92 ? -2.543 9.079 -17.046 1.00 84.00 92 HIS A O 1
ATOM 720 N N . MET A 1 93 ? -1.346 9.142 -18.944 1.00 81.88 93 MET A N 1
ATOM 721 C CA . MET A 1 93 ? -2.054 10.291 -19.518 1.00 81.88 93 MET A CA 1
ATOM 722 C C . MET A 1 93 ? -3.548 10.010 -19.734 1.00 81.88 93 MET A C 1
ATOM 724 O O . MET A 1 93 ? -4.376 10.850 -19.389 1.00 81.88 93 MET A O 1
ATOM 728 N N . ALA A 1 94 ? -3.895 8.836 -20.270 1.00 81.81 94 ALA A N 1
ATOM 729 C CA . ALA A 1 94 ? -5.286 8.442 -20.482 1.00 81.81 94 ALA A CA 1
ATOM 730 C C . ALA A 1 94 ? -6.068 8.338 -19.158 1.00 81.81 94 ALA A C 1
ATOM 732 O O . ALA A 1 94 ? -7.208 8.797 -19.091 1.00 81.81 94 ALA A O 1
ATOM 733 N N . ASN A 1 95 ? -5.446 7.798 -18.102 1.00 81.12 95 ASN A N 1
ATOM 734 C CA . ASN A 1 95 ? -6.059 7.690 -16.775 1.00 81.12 95 ASN A CA 1
ATOM 735 C C . ASN A 1 95 ? -6.278 9.071 -16.131 1.00 81.12 95 ASN A C 1
ATOM 737 O O . ASN A 1 95 ? -7.356 9.338 -15.608 1.00 81.12 95 ASN A O 1
ATOM 741 N N . GLY A 1 96 ? -5.295 9.979 -16.205 1.00 73.19 96 GLY A N 1
ATOM 742 C CA . GLY A 1 96 ? -5.433 11.335 -15.651 1.00 73.19 96 GLY A CA 1
ATOM 743 C C . GLY A 1 96 ? -6.574 12.133 -16.295 1.00 73.19 96 GLY A C 1
ATOM 744 O O . GLY A 1 96 ? -7.336 12.810 -15.607 1.00 73.19 96 GLY A O 1
ATOM 745 N N . GLN A 1 97 ? -6.754 11.981 -17.609 1.00 68.88 97 GLN A N 1
ATOM 746 C CA . GLN A 1 97 ? -7.853 12.610 -18.349 1.00 68.88 97 GLN A CA 1
ATOM 747 C C . GLN A 1 97 ? -9.226 12.018 -17.996 1.00 68.88 97 GLN A C 1
ATOM 749 O O . GLN A 1 97 ? -10.236 12.694 -18.144 1.00 68.88 97 GLN A O 1
ATOM 754 N N . GLN A 1 98 ? -9.298 10.782 -17.494 1.00 62.41 98 GLN A N 1
ATOM 755 C CA . GLN A 1 98 ? -10.564 10.168 -17.080 1.00 62.41 98 GLN A CA 1
ATOM 756 C C . GLN A 1 98 ? -11.154 10.818 -15.818 1.00 62.41 98 GLN A C 1
ATOM 758 O O . GLN A 1 98 ? -12.374 10.898 -15.699 1.00 62.41 98 GLN A O 1
ATOM 763 N N . ILE A 1 99 ? -10.306 11.307 -14.907 1.00 57.44 99 ILE A N 1
ATOM 764 C CA . ILE A 1 99 ? -10.726 11.940 -13.646 1.00 57.44 99 ILE A CA 1
ATOM 765 C C . ILE A 1 99 ? -11.224 13.376 -13.890 1.00 57.44 99 ILE A C 1
ATOM 767 O O . ILE A 1 99 ? -12.229 13.789 -13.320 1.00 57.44 99 ILE A O 1
ATOM 771 N N . GLN A 1 100 ? -10.571 14.131 -14.782 1.00 55.88 100 GLN A N 1
ATOM 772 C CA . GLN A 1 100 ? -10.927 15.530 -15.076 1.00 55.88 100 GLN A CA 1
ATOM 773 C C . GLN A 1 100 ? -12.259 15.685 -15.838 1.00 55.88 100 GLN A C 1
ATOM 775 O O . GLN A 1 100 ? -12.950 16.689 -15.676 1.00 55.88 100 GLN A O 1
ATOM 780 N N . CYS A 1 101 ? -12.672 14.680 -16.614 1.00 49.53 101 CYS A N 1
ATOM 781 C CA . CYS A 1 101 ? -13.915 14.712 -17.395 1.00 49.53 101 CYS A CA 1
ATOM 782 C C . CYS A 1 101 ? -15.207 14.533 -16.574 1.00 49.53 101 CYS A C 1
ATOM 784 O O . CYS A 1 101 ? -16.285 14.541 -17.161 1.00 49.53 101 CYS A O 1
ATOM 786 N N . GLN A 1 102 ? -15.151 14.371 -15.245 1.00 51.38 102 GLN A N 1
ATOM 787 C CA . GLN A 1 102 ? -16.375 14.360 -14.426 1.00 51.38 102 GLN A CA 1
ATOM 788 C C . GLN A 1 102 ? -17.016 15.757 -14.276 1.00 51.38 102 GLN A C 1
ATOM 790 O O . GLN A 1 102 ? -18.127 15.846 -13.761 1.00 51.38 102 GLN A O 1
ATOM 795 N N . GLY A 1 103 ? -16.360 16.833 -14.742 1.00 50.12 103 GLY A N 1
ATOM 796 C CA . GLY A 1 103 ? -16.854 18.209 -14.591 1.00 50.12 103 GLY A CA 1
ATOM 797 C C . GLY A 1 103 ? -17.050 19.045 -15.864 1.00 50.12 103 GLY A C 1
ATOM 798 O O . GLY A 1 103 ? -17.780 20.031 -15.784 1.00 50.12 103 GLY A O 1
ATOM 799 N N . GLN A 1 104 ? -16.430 18.727 -17.013 1.00 49.00 104 GLN A N 1
ATOM 800 C CA . GLN A 1 104 ? -16.501 19.562 -18.233 1.00 49.00 104 GLN A CA 1
ATOM 801 C C . GLN A 1 104 ? -16.350 18.752 -19.541 1.00 49.00 104 GLN A C 1
ATOM 803 O O . GLN A 1 104 ? -15.581 17.791 -19.597 1.00 49.00 104 GLN A O 1
ATOM 808 N N . ASP A 1 105 ? -17.056 19.194 -20.593 1.00 51.00 105 ASP A N 1
ATOM 809 C CA . ASP A 1 105 ? -17.052 18.705 -21.990 1.00 51.00 105 ASP A CA 1
ATOM 810 C C . ASP A 1 105 ? -15.710 18.972 -22.727 1.00 51.00 105 ASP A C 1
ATOM 812 O O . ASP A 1 105 ? -15.676 19.590 -23.794 1.00 51.00 105 ASP A O 1
ATOM 816 N N . GLU A 1 106 ? -14.568 18.531 -22.185 1.00 53.81 106 GLU A N 1
ATOM 817 C CA . GLU A 1 106 ? -13.272 18.644 -22.878 1.00 53.81 106 GLU A CA 1
ATOM 818 C C . GLU A 1 106 ? -12.769 17.331 -23.520 1.00 53.81 106 GLU A C 1
ATOM 820 O O . GLU A 1 106 ? -12.598 16.287 -22.891 1.00 53.81 106 GLU A O 1
ATOM 825 N N . ASP A 1 107 ? -12.525 17.456 -24.831 1.00 63.09 107 ASP A N 1
ATOM 826 C CA . ASP A 1 107 ? -11.671 16.712 -25.771 1.00 63.09 107 ASP A CA 1
ATOM 827 C C . ASP A 1 107 ? -11.575 15.172 -25.682 1.00 63.09 107 ASP A C 1
ATOM 829 O O . ASP A 1 107 ? -10.504 14.570 -25.517 1.00 63.09 107 ASP A O 1
ATOM 833 N N . HIS A 1 108 ? -12.700 14.503 -25.957 1.00 62.09 108 HIS A N 1
ATOM 834 C CA . HIS A 1 108 ? -12.761 13.058 -26.214 1.00 62.09 108 HIS A CA 1
ATOM 835 C C . HIS A 1 108 ? -11.714 12.541 -27.223 1.00 62.09 108 HIS A C 1
ATOM 837 O O . HIS A 1 108 ? -11.279 11.390 -27.102 1.00 62.09 108 HIS A O 1
ATOM 843 N N . ALA A 1 109 ? -11.302 13.351 -28.209 1.00 67.94 109 ALA A N 1
ATOM 844 C CA . ALA A 1 109 ? -1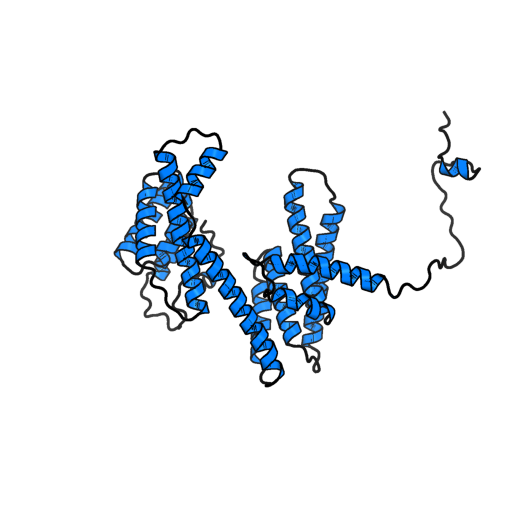0.376 12.925 -29.257 1.00 67.94 109 ALA A CA 1
ATOM 845 C C . ALA A 1 109 ? -8.953 12.718 -28.718 1.00 67.94 109 ALA A C 1
ATOM 847 O O . ALA A 1 109 ? -8.300 11.730 -29.067 1.00 67.94 109 ALA A O 1
ATOM 848 N N . THR A 1 110 ? -8.486 13.591 -27.822 1.00 66.31 110 THR A N 1
ATOM 849 C CA . THR A 1 110 ? -7.168 13.448 -27.186 1.00 66.31 110 THR A CA 1
ATOM 850 C C . THR A 1 110 ? -7.118 12.243 -26.243 1.00 66.31 110 THR A C 1
ATOM 852 O O . THR A 1 110 ? -6.144 11.485 -26.283 1.00 66.31 110 THR A O 1
ATOM 855 N N . ARG A 1 111 ? -8.188 11.978 -25.481 1.00 63.53 111 ARG A N 1
ATOM 856 C CA . ARG A 1 111 ? -8.294 10.787 -24.616 1.00 63.53 111 ARG A CA 1
ATOM 857 C C . ARG A 1 111 ? -8.293 9.485 -25.414 1.00 63.53 111 ARG A C 1
ATOM 859 O O . ARG A 1 111 ? -7.545 8.557 -25.105 1.00 63.53 111 ARG A O 1
ATOM 866 N N . PHE A 1 112 ? -9.116 9.423 -26.462 1.00 72.44 112 PHE A N 1
ATOM 867 C CA . PHE A 1 112 ? -9.180 8.267 -27.358 1.00 72.44 112 PHE A CA 1
ATOM 868 C C . PHE A 1 112 ? -7.819 7.996 -28.009 1.00 72.44 112 PHE A C 1
ATOM 870 O O . PHE A 1 112 ? -7.374 6.849 -28.092 1.00 72.44 112 PHE A O 1
ATOM 877 N N . LYS A 1 113 ? -7.113 9.062 -28.396 1.00 80.06 113 LYS A N 1
ATOM 878 C CA . LYS A 1 113 ? -5.759 8.975 -28.933 1.00 80.06 113 LYS A CA 1
ATOM 879 C C . LYS A 1 113 ? -4.750 8.459 -27.907 1.00 80.06 113 LYS A C 1
ATOM 881 O O . LYS A 1 113 ? -4.014 7.539 -28.234 1.00 80.06 113 LYS A O 1
ATOM 886 N N . ALA A 1 114 ? -4.731 8.978 -26.677 1.00 79.75 114 ALA A N 1
ATOM 887 C CA . ALA A 1 114 ? -3.802 8.515 -25.639 1.00 79.75 114 ALA A CA 1
ATOM 888 C C . ALA A 1 114 ? -3.997 7.024 -25.308 1.00 79.75 114 ALA A C 1
ATOM 890 O O . ALA A 1 114 ? -3.024 6.283 -25.174 1.00 79.75 114 ALA A O 1
ATOM 891 N N . HIS A 1 115 ? -5.251 6.567 -25.251 1.00 81.75 115 HIS A N 1
ATOM 892 C CA . HIS A 1 115 ? -5.569 5.154 -25.061 1.00 81.75 115 HIS A CA 1
ATOM 893 C C . HIS A 1 115 ? -5.093 4.288 -26.239 1.00 81.75 115 HIS A C 1
ATOM 895 O O . HIS A 1 115 ? -4.441 3.263 -26.035 1.00 81.75 115 HIS A O 1
ATOM 901 N N . THR A 1 116 ? -5.365 4.727 -27.470 1.00 86.12 116 THR A N 1
ATOM 902 C CA . THR A 1 116 ? -4.951 4.022 -28.694 1.00 86.12 116 THR A CA 1
ATOM 903 C C . THR A 1 116 ? -3.426 3.951 -28.810 1.00 86.12 116 THR A C 1
ATOM 905 O O . THR A 1 116 ? -2.874 2.884 -29.080 1.00 86.12 116 THR A O 1
ATOM 908 N N . ASP A 1 117 ? -2.733 5.059 -28.531 1.00 87.06 117 ASP A N 1
ATOM 909 C CA . ASP A 1 117 ? -1.272 5.122 -28.492 1.00 87.06 117 ASP A CA 1
ATOM 910 C C . ASP A 1 117 ? -0.718 4.146 -27.440 1.00 87.06 117 ASP A C 1
ATOM 912 O O . ASP A 1 117 ? 0.241 3.425 -27.713 1.00 87.06 117 ASP A O 1
ATOM 916 N N . GLY A 1 118 ? -1.338 4.074 -26.255 1.00 88.06 118 GLY A N 1
ATOM 917 C CA . GLY A 1 118 ? -0.950 3.149 -25.187 1.00 88.06 118 GLY A CA 1
ATOM 918 C C . GLY A 1 118 ? -0.993 1.683 -25.620 1.00 88.06 118 GLY A C 1
ATOM 919 O O . GLY A 1 118 ? -0.009 0.966 -25.438 1.00 88.06 118 GLY A O 1
ATOM 920 N N . LEU A 1 119 ? -2.084 1.256 -26.264 1.00 88.88 119 LEU A N 1
ATOM 921 C CA . LEU A 1 119 ? -2.220 -0.108 -26.791 1.00 88.88 119 LEU A CA 1
ATOM 922 C C . LEU A 1 119 ? -1.189 -0.409 -27.886 1.00 88.88 119 LEU A C 1
ATOM 924 O O . LEU A 1 119 ? -0.537 -1.454 -27.854 1.00 88.88 119 LEU A O 1
ATOM 928 N N . MET A 1 120 ? -0.992 0.525 -28.819 1.00 93.56 120 MET A N 1
ATOM 929 C CA . MET A 1 120 ? -0.005 0.386 -29.893 1.00 93.56 120 MET A CA 1
ATOM 930 C C . MET A 1 120 ? 1.416 0.228 -29.333 1.00 93.56 120 MET A C 1
ATOM 932 O O . MET A 1 120 ? 2.168 -0.651 -29.763 1.00 93.56 120 MET A O 1
ATOM 936 N N . TYR A 1 121 ? 1.806 1.061 -28.364 1.00 94.38 121 TYR A N 1
ATOM 937 C CA . TYR A 1 121 ? 3.127 0.961 -27.748 1.00 94.38 121 TYR A CA 1
ATOM 938 C C . TYR A 1 121 ? 3.271 -0.293 -26.875 1.00 94.38 121 TYR A C 1
ATOM 940 O O . TYR A 1 121 ? 4.349 -0.887 -26.901 1.00 94.38 121 TYR A O 1
ATOM 948 N N . LYS A 1 122 ? 2.212 -0.755 -26.185 1.00 93.62 122 LYS A N 1
ATOM 949 C CA . LYS A 1 122 ? 2.218 -2.039 -25.451 1.00 93.62 122 LYS A CA 1
ATOM 950 C C . LYS A 1 122 ? 2.498 -3.197 -26.408 1.00 93.62 122 LYS A C 1
ATOM 952 O O . LYS A 1 122 ? 3.409 -3.986 -26.169 1.00 93.62 122 LYS A O 1
ATOM 957 N N . GLN A 1 123 ? 1.791 -3.248 -27.539 1.00 94.88 123 GLN A N 1
ATOM 958 C CA . GLN A 1 123 ? 2.032 -4.252 -28.578 1.00 94.88 123 GLN A CA 1
ATOM 959 C C . GLN A 1 123 ? 3.476 -4.185 -29.092 1.00 94.88 123 GLN A C 1
ATOM 961 O O . GLN A 1 123 ? 4.160 -5.205 -29.151 1.00 94.88 123 GLN A O 1
ATOM 966 N N . LYS A 1 124 ? 3.972 -2.984 -29.414 1.00 93.25 124 LYS A N 1
ATOM 967 C CA . LYS A 1 124 ? 5.345 -2.791 -29.898 1.00 93.25 124 LYS A CA 1
ATOM 968 C C . LYS A 1 124 ? 6.397 -3.234 -28.874 1.00 93.25 124 LYS A C 1
ATOM 970 O O . LYS A 1 124 ? 7.394 -3.836 -29.266 1.00 93.25 124 LYS A O 1
ATOM 975 N N . ALA A 1 125 ? 6.174 -2.965 -27.589 1.00 93.38 125 ALA A N 1
ATOM 976 C CA . ALA A 1 125 ? 7.054 -3.388 -26.504 1.00 93.38 125 ALA A CA 1
ATOM 977 C C . ALA A 1 125 ? 7.113 -4.916 -26.387 1.00 93.38 125 ALA A C 1
ATOM 979 O O . ALA A 1 125 ? 8.200 -5.490 -26.375 1.00 93.38 125 ALA A O 1
ATOM 980 N N . ILE A 1 126 ? 5.952 -5.581 -26.383 1.00 91.69 126 ILE A N 1
ATOM 981 C CA . ILE A 1 126 ? 5.855 -7.044 -26.295 1.00 91.69 126 ILE A CA 1
ATOM 982 C C . ILE A 1 126 ? 6.485 -7.709 -27.525 1.00 91.69 126 ILE A C 1
ATOM 984 O O . ILE A 1 126 ? 7.292 -8.624 -27.378 1.00 91.69 126 ILE A O 1
ATOM 988 N N . CYS A 1 127 ? 6.192 -7.229 -28.738 1.00 91.25 127 CYS A N 1
ATOM 989 C CA . CYS A 1 127 ? 6.822 -7.745 -29.955 1.00 91.25 127 CYS A CA 1
ATOM 990 C C . CYS A 1 127 ? 8.345 -7.559 -29.933 1.00 91.25 127 CYS A C 1
ATOM 992 O O . CYS A 1 127 ? 9.072 -8.479 -3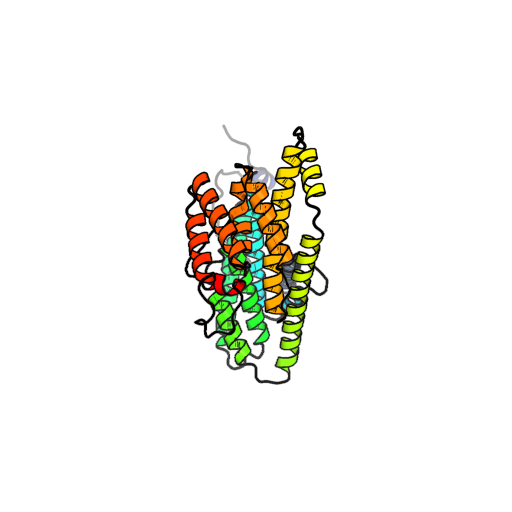0.297 1.00 91.25 127 CYS A O 1
ATOM 994 N N . GLY A 1 128 ? 8.827 -6.399 -29.475 1.00 88.56 128 GLY A N 1
ATOM 995 C CA . GLY A 1 128 ? 10.257 -6.132 -29.328 1.00 88.56 128 GLY A CA 1
ATOM 996 C C . GLY A 1 128 ? 10.933 -7.073 -28.328 1.00 88.56 128 GLY A C 1
ATOM 997 O O . GLY A 1 128 ? 12.014 -7.583 -28.611 1.00 88.56 128 GLY A O 1
ATOM 998 N N . LEU A 1 129 ? 10.277 -7.364 -27.199 1.00 87.62 129 LEU A N 1
ATOM 999 C CA . LEU A 1 129 ? 10.744 -8.357 -26.227 1.00 87.62 129 LEU A CA 1
ATOM 1000 C C . LEU A 1 129 ? 10.815 -9.762 -26.836 1.00 87.62 129 LEU A C 1
ATOM 1002 O O . LEU A 1 129 ? 11.837 -10.424 -26.701 1.00 87.62 129 LEU A O 1
ATOM 1006 N N . ILE A 1 130 ? 9.769 -10.204 -27.542 1.00 88.69 130 ILE A N 1
ATOM 1007 C CA . ILE A 1 130 ? 9.739 -11.521 -28.204 1.00 88.69 130 ILE A CA 1
ATOM 1008 C C . ILE A 1 130 ? 10.870 -11.640 -29.230 1.00 88.69 130 ILE A C 1
ATOM 1010 O O . ILE A 1 130 ? 11.577 -12.644 -29.257 1.00 88.69 130 ILE A O 1
ATOM 1014 N N . GLN A 1 131 ? 11.067 -10.618 -30.065 1.00 87.00 131 GLN A N 1
ATOM 1015 C CA . GLN A 1 131 ? 12.142 -10.604 -31.060 1.00 87.00 131 GLN A CA 1
ATOM 1016 C C . GLN A 1 131 ? 13.516 -10.697 -30.398 1.00 87.00 131 GLN A C 1
ATOM 1018 O O . GLN A 1 131 ? 14.337 -11.512 -30.801 1.00 87.00 131 GLN A O 1
ATOM 1023 N N . ALA A 1 132 ? 13.744 -9.908 -29.350 1.00 83.31 132 ALA A N 1
ATOM 1024 C CA . ALA A 1 132 ? 15.029 -9.868 -28.671 1.00 83.31 132 ALA A CA 1
ATOM 1025 C C . ALA A 1 132 ? 15.320 -11.115 -27.817 1.00 83.31 132 ALA A C 1
ATOM 1027 O O . ALA A 1 132 ? 16.487 -11.421 -27.592 1.00 83.31 132 ALA A O 1
ATOM 1028 N N . LEU A 1 133 ? 14.290 -11.837 -27.359 1.00 83.06 133 LEU A N 1
ATOM 1029 C CA . LEU A 1 133 ? 14.431 -13.145 -26.706 1.00 83.06 133 LEU A CA 1
ATOM 1030 C C . LEU A 1 133 ? 14.811 -14.257 -27.694 1.00 83.06 133 LEU A C 1
ATOM 1032 O O . LEU A 1 133 ? 15.488 -15.204 -27.306 1.00 83.06 133 LEU A O 1
ATOM 1036 N N . ASN A 1 134 ? 14.381 -14.139 -28.952 1.00 82.88 134 ASN A N 1
ATOM 1037 C CA . ASN A 1 134 ? 14.666 -15.111 -30.010 1.00 82.88 134 ASN A CA 1
ATOM 1038 C C . ASN A 1 134 ? 15.974 -14.823 -30.770 1.00 82.88 134 ASN A C 1
ATOM 1040 O O . ASN A 1 134 ? 16.377 -15.632 -31.603 1.00 82.88 134 ASN A O 1
ATOM 1044 N N . ASP A 1 135 ? 16.630 -13.689 -30.511 1.00 77.69 135 ASP A N 1
ATOM 1045 C CA . ASP A 1 135 ? 17.902 -13.328 -31.136 1.00 77.69 135 ASP A CA 1
ATOM 1046 C C . ASP A 1 135 ? 19.089 -13.930 -30.348 1.00 77.69 135 ASP A C 1
ATOM 1048 O O . ASP A 1 135 ? 19.359 -13.503 -29.218 1.00 77.69 135 ASP A O 1
ATOM 1052 N N . PRO A 1 136 ? 19.839 -14.889 -30.929 1.00 60.22 136 PRO A N 1
ATOM 1053 C CA . PRO A 1 136 ? 20.960 -15.551 -30.261 1.00 60.22 136 PRO A CA 1
ATOM 1054 C C . PRO A 1 136 ? 22.149 -14.618 -29.971 1.00 60.22 136 PRO A C 1
ATOM 1056 O O . PRO A 1 136 ? 23.031 -14.986 -29.197 1.00 60.22 136 PRO A O 1
ATOM 1059 N N . ILE A 1 137 ? 22.191 -13.419 -30.567 1.00 61.28 137 ILE A N 1
ATOM 1060 C CA . ILE A 1 137 ? 23.282 -12.439 -30.426 1.00 61.28 137 ILE A CA 1
ATOM 1061 C C . ILE A 1 137 ? 22.910 -11.320 -29.432 1.00 61.28 137 ILE A C 1
ATOM 1063 O O . ILE A 1 137 ? 23.746 -10.474 -29.108 1.00 61.28 137 ILE A O 1
ATOM 1067 N N . SER A 1 138 ? 21.684 -11.310 -28.896 1.00 59.19 138 SER A N 1
ATOM 1068 C CA . SER A 1 138 ? 21.162 -10.216 -28.069 1.00 59.19 138 SER A CA 1
ATOM 1069 C C . SER A 1 138 ? 21.953 -10.018 -26.763 1.00 59.19 138 SER A C 1
ATOM 1071 O O . SER A 1 138 ? 21.743 -10.687 -25.749 1.00 59.19 138 SER A O 1
ATOM 1073 N N . ARG A 1 139 ? 22.890 -9.058 -26.793 1.00 56.38 139 ARG A N 1
ATOM 1074 C CA . ARG A 1 139 ? 23.803 -8.704 -25.687 1.00 56.38 139 ARG A CA 1
ATOM 1075 C C . ARG A 1 139 ? 23.166 -7.867 -24.576 1.00 56.38 139 ARG A C 1
ATOM 1077 O O . ARG A 1 139 ? 23.817 -7.648 -23.564 1.00 56.38 139 ARG A O 1
ATOM 1084 N N . SER A 1 140 ? 21.928 -7.388 -24.718 1.00 65.00 140 SER A N 1
ATOM 1085 C CA . SER A 1 140 ? 21.331 -6.459 -23.743 1.00 65.00 140 SER A CA 1
ATOM 1086 C C . SER A 1 140 ? 20.200 -7.096 -22.930 1.00 65.00 140 SER A C 1
ATOM 1088 O O . SER A 1 140 ? 19.075 -6.588 -22.918 1.00 65.00 140 SER A O 1
ATOM 1090 N N . ARG A 1 141 ? 20.485 -8.212 -22.244 1.00 71.06 141 ARG A N 1
ATOM 1091 C CA . ARG A 1 141 ? 19.532 -8.851 -21.312 1.00 71.06 141 ARG A CA 1
ATOM 1092 C C . ARG A 1 141 ? 19.026 -7.867 -20.248 1.00 71.06 141 ARG A C 1
ATOM 1094 O O . ARG A 1 141 ? 17.835 -7.876 -19.953 1.00 71.06 141 ARG A O 1
ATOM 1101 N N . ASP A 1 142 ? 19.873 -6.942 -19.799 1.00 70.81 142 ASP A N 1
ATOM 1102 C CA . ASP A 1 142 ? 19.516 -5.839 -18.893 1.00 70.81 142 ASP A CA 1
ATOM 1103 C C . ASP A 1 142 ? 18.345 -5.016 -19.433 1.00 70.81 142 ASP A C 1
ATOM 1105 O O . ASP A 1 142 ? 17.394 -4.708 -18.722 1.00 70.81 142 ASP A O 1
ATOM 1109 N N . VAL A 1 143 ? 18.349 -4.721 -20.732 1.00 75.12 143 VAL A N 1
ATOM 1110 C CA . VAL A 1 143 ? 17.290 -3.930 -21.357 1.00 75.12 143 VAL A CA 1
ATOM 1111 C C . VAL A 1 143 ? 15.987 -4.721 -21.471 1.00 75.12 143 VAL A C 1
ATOM 1113 O O . VAL A 1 143 ? 14.913 -4.126 -21.386 1.00 75.12 143 VAL A O 1
ATOM 1116 N N . LEU A 1 144 ? 16.050 -6.051 -21.603 1.00 80.81 144 LEU A N 1
ATOM 1117 C CA . LEU A 1 144 ? 14.863 -6.912 -21.543 1.00 80.81 144 LEU A CA 1
ATOM 1118 C C . LEU A 1 144 ? 14.263 -6.923 -20.141 1.00 80.81 144 LEU A C 1
ATOM 1120 O O . LEU A 1 144 ? 13.050 -6.774 -20.004 1.00 80.81 144 LEU A O 1
ATOM 1124 N N . ILE A 1 145 ? 15.112 -7.028 -19.116 1.00 80.25 145 ILE A N 1
ATOM 1125 C CA . ILE A 1 145 ? 14.700 -6.962 -17.711 1.00 80.25 145 ILE A CA 1
ATOM 1126 C C . ILE A 1 145 ? 14.037 -5.612 -17.424 1.00 80.25 145 ILE A C 1
ATOM 1128 O O . ILE A 1 145 ? 12.907 -5.584 -16.943 1.00 80.25 145 ILE A O 1
ATOM 1132 N N . LEU A 1 146 ? 14.674 -4.499 -17.800 1.00 79.88 146 LEU A N 1
ATOM 1133 C CA . LEU A 1 146 ? 14.113 -3.156 -17.615 1.00 79.88 146 LEU A CA 1
ATOM 1134 C C . LEU A 1 146 ? 12.810 -2.962 -18.405 1.00 79.88 146 LEU A C 1
ATOM 1136 O O . LEU A 1 146 ? 11.858 -2.377 -17.896 1.00 79.88 146 LEU A O 1
ATOM 1140 N N . SER A 1 147 ? 12.728 -3.485 -19.632 1.00 86.81 147 SER A N 1
ATOM 1141 C CA . SER A 1 147 ? 11.514 -3.395 -20.453 1.00 86.81 147 SER A CA 1
ATOM 1142 C C . SER A 1 147 ? 10.358 -4.178 -19.833 1.00 86.81 147 SER A C 1
ATOM 1144 O O . SER A 1 147 ? 9.244 -3.663 -19.801 1.00 86.81 147 SER A O 1
ATOM 1146 N N . ALA A 1 148 ? 10.614 -5.386 -19.322 1.00 86.81 148 ALA A N 1
ATOM 1147 C CA . ALA A 1 148 ? 9.625 -6.206 -18.625 1.00 86.81 148 ALA A CA 1
ATOM 1148 C C . ALA A 1 148 ? 9.210 -5.586 -17.281 1.00 86.81 148 ALA A C 1
ATOM 1150 O O . ALA A 1 148 ? 8.030 -5.594 -16.944 1.00 86.81 148 ALA A O 1
ATOM 1151 N N . PHE A 1 149 ? 10.149 -4.983 -16.550 1.00 84.56 149 PHE A N 1
ATOM 1152 C CA . PHE A 1 149 ? 9.873 -4.269 -15.304 1.00 84.56 149 PHE A CA 1
ATOM 1153 C C . PHE A 1 149 ? 8.942 -3.070 -15.530 1.00 84.56 149 PHE A C 1
ATOM 1155 O O . PHE A 1 149 ? 7.974 -2.881 -14.799 1.00 84.56 149 PHE A O 1
ATOM 1162 N N . ILE A 1 150 ? 9.153 -2.305 -16.605 1.00 86.06 150 ILE A N 1
ATOM 1163 C CA . ILE A 1 150 ? 8.257 -1.200 -16.979 1.00 86.06 150 ILE A CA 1
ATOM 1164 C C . ILE A 1 150 ? 6.867 -1.696 -17.400 1.00 86.06 150 ILE A C 1
ATOM 1166 O O . ILE A 1 150 ? 5.879 -1.000 -17.165 1.00 86.06 150 ILE A O 1
ATOM 1170 N N . LEU A 1 151 ? 6.757 -2.903 -17.963 1.00 89.44 151 LEU A N 1
ATOM 1171 C CA . LEU A 1 151 ? 5.459 -3.508 -18.274 1.00 89.44 151 LEU A CA 1
ATOM 1172 C C . LEU A 1 151 ? 4.688 -3.948 -17.019 1.00 89.44 151 LEU A C 1
ATOM 1174 O O . LEU A 1 151 ? 3.471 -3.814 -17.010 1.00 89.44 151 LEU A O 1
ATOM 1178 N N . ILE A 1 152 ? 5.364 -4.351 -15.936 1.00 86.06 152 ILE A N 1
ATOM 1179 C CA . ILE A 1 152 ? 4.705 -4.596 -14.635 1.00 86.06 152 ILE A CA 1
ATOM 1180 C C . ILE A 1 152 ? 4.013 -3.320 -14.135 1.00 86.06 152 ILE A C 1
ATOM 1182 O O . ILE A 1 152 ? 2.851 -3.354 -13.734 1.00 86.06 152 ILE A O 1
ATOM 1186 N N . PHE A 1 153 ? 4.696 -2.175 -14.210 1.00 84.88 153 PHE A N 1
ATOM 1187 C CA . PHE A 1 153 ? 4.091 -0.887 -13.867 1.00 84.88 153 PHE A CA 1
ATOM 1188 C C . PHE A 1 153 ? 2.949 -0.494 -14.805 1.00 84.88 153 PHE A C 1
ATOM 1190 O O . PHE A 1 153 ? 1.983 0.129 -14.370 1.00 84.88 153 PHE A O 1
ATOM 1197 N N . LEU A 1 154 ? 3.040 -0.844 -16.091 1.00 87.31 154 LEU A N 1
ATOM 1198 C CA . LEU A 1 154 ? 1.948 -0.610 -17.032 1.00 87.31 154 LEU A CA 1
ATOM 1199 C C . LEU A 1 154 ? 0.716 -1.431 -16.644 1.00 87.31 154 LEU A C 1
ATOM 1201 O O . LEU A 1 154 ? -0.378 -0.875 -16.613 1.00 87.31 154 LEU A O 1
ATOM 1205 N N . ASP A 1 155 ? 0.890 -2.707 -16.306 1.00 85.38 155 ASP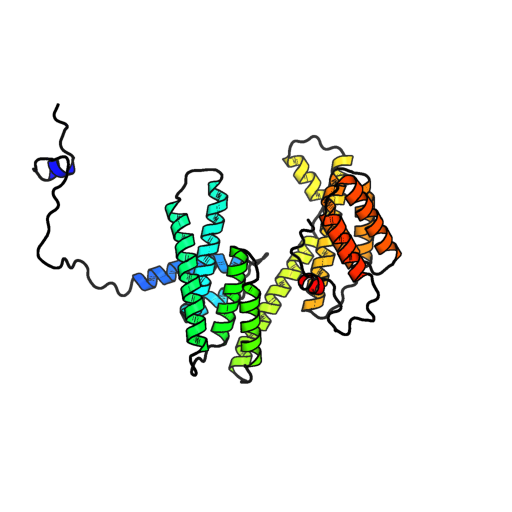 A N 1
ATOM 1206 C CA . ASP A 1 155 ? -0.212 -3.574 -15.883 1.00 85.38 155 ASP A CA 1
ATOM 1207 C C . ASP A 1 155 ? -0.881 -3.059 -14.600 1.00 85.38 155 ASP A C 1
ATOM 1209 O O . ASP A 1 155 ? -2.108 -3.132 -14.484 1.00 85.38 155 ASP A O 1
ATOM 1213 N N . LEU A 1 156 ? -0.099 -2.465 -13.686 1.00 83.94 156 LEU A N 1
ATOM 1214 C CA . LEU A 1 156 ? -0.606 -1.774 -12.497 1.00 83.94 156 LEU A CA 1
ATOM 1215 C C . LEU A 1 156 ? -1.492 -0.568 -12.854 1.00 83.94 156 LEU A C 1
ATOM 1217 O O . LEU A 1 156 ? -2.542 -0.391 -12.244 1.00 83.94 156 LEU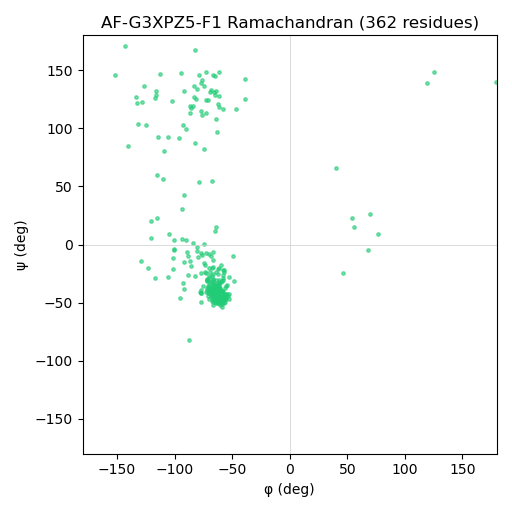 A O 1
ATOM 1221 N N . LEU A 1 157 ? -1.113 0.242 -13.851 1.00 81.62 157 LEU A N 1
ATOM 1222 C CA . LEU A 1 157 ? -1.942 1.368 -14.316 1.00 81.62 157 LEU A CA 1
ATOM 1223 C C . LEU A 1 157 ? -3.160 0.941 -15.146 1.00 81.62 157 LEU A C 1
ATOM 1225 O O . LEU A 1 157 ? -4.037 1.767 -15.405 1.00 81.62 157 LEU A O 1
ATOM 1229 N N . GLU A 1 158 ? -3.194 -0.295 -15.636 1.00 84.88 158 GLU A N 1
ATOM 1230 C CA . GLU A 1 158 ? -4.317 -0.815 -16.410 1.00 84.88 158 GLU A CA 1
ATOM 1231 C C . GLU A 1 158 ? -5.382 -1.423 -15.501 1.00 84.88 158 GLU A C 1
ATOM 1233 O O . GLU A 1 158 ? -6.377 -0.773 -15.204 1.00 84.88 158 GLU A O 1
ATOM 1238 N N . SER A 1 159 ? -5.196 -2.671 -15.078 1.00 79.75 159 SER A N 1
ATOM 1239 C CA . SER A 1 159 ? -6.191 -3.391 -14.269 1.00 79.75 159 SER A CA 1
ATOM 1240 C C . SER A 1 159 ? -5.615 -4.017 -13.006 1.00 79.75 159 SER A C 1
ATOM 1242 O O . SER A 1 159 ? -6.382 -4.471 -12.163 1.00 79.75 159 SER A O 1
ATOM 1244 N N . GLY A 1 160 ? -4.286 -4.109 -12.900 1.00 70.38 160 GLY A N 1
ATOM 1245 C CA . GLY A 1 160 ? -3.589 -4.824 -11.833 1.00 70.38 160 GLY A CA 1
ATOM 1246 C C . GLY A 1 160 ? -3.747 -6.352 -11.856 1.00 70.38 160 GLY A C 1
ATOM 1247 O O . GLY A 1 160 ? -3.099 -7.030 -11.063 1.00 70.38 160 GLY A O 1
ATOM 1248 N N . ARG A 1 161 ? -4.562 -6.925 -12.755 1.00 72.12 161 ARG A N 1
ATOM 1249 C CA . ARG A 1 161 ? -4.887 -8.362 -12.750 1.00 72.12 161 ARG A CA 1
ATOM 1250 C C . ARG A 1 161 ? -3.826 -9.191 -13.460 1.00 72.12 161 ARG A C 1
ATOM 1252 O O . ARG A 1 161 ? -3.646 -9.010 -14.660 1.00 72.12 161 ARG A O 1
ATOM 1259 N N . ASP A 1 162 ? -3.198 -10.108 -12.721 1.00 69.69 162 ASP A N 1
ATOM 1260 C CA . ASP A 1 162 ? -2.411 -11.305 -13.100 1.00 69.69 162 ASP A CA 1
ATOM 1261 C C . ASP A 1 162 ? -1.327 -11.239 -14.203 1.00 69.69 162 ASP A C 1
ATOM 1263 O O . ASP A 1 162 ? -0.394 -12.042 -14.174 1.00 69.69 162 ASP A O 1
ATOM 1267 N N . GLN A 1 163 ? -1.371 -10.304 -15.154 1.00 76.75 163 GLN A N 1
ATOM 1268 C CA . GLN A 1 163 ? -0.424 -10.170 -16.270 1.00 76.75 163 GLN A CA 1
ATOM 1269 C C . GLN A 1 163 ? 1.001 -9.889 -15.771 1.00 76.75 163 GLN A C 1
ATOM 1271 O O . GLN A 1 163 ? 1.968 -10.462 -16.284 1.00 76.75 163 GLN A O 1
ATOM 1276 N N . TRP A 1 164 ? 1.124 -9.138 -14.673 1.00 79.06 164 TRP A N 1
ATOM 1277 C CA . TRP A 1 164 ? 2.401 -8.836 -14.031 1.00 79.06 164 TRP A CA 1
ATOM 1278 C C . TRP A 1 164 ? 3.166 -10.097 -13.592 1.00 79.06 164 TRP A C 1
ATOM 1280 O O . TRP A 1 164 ? 4.399 -10.110 -13.636 1.00 79.06 164 TRP A O 1
ATOM 1290 N N . LYS A 1 165 ? 2.462 -11.185 -13.228 1.00 75.69 165 LYS A N 1
ATOM 1291 C CA . LYS A 1 165 ? 3.078 -12.460 -12.812 1.00 75.69 165 LYS A CA 1
ATOM 1292 C C . LYS A 1 165 ? 3.898 -13.071 -13.950 1.00 7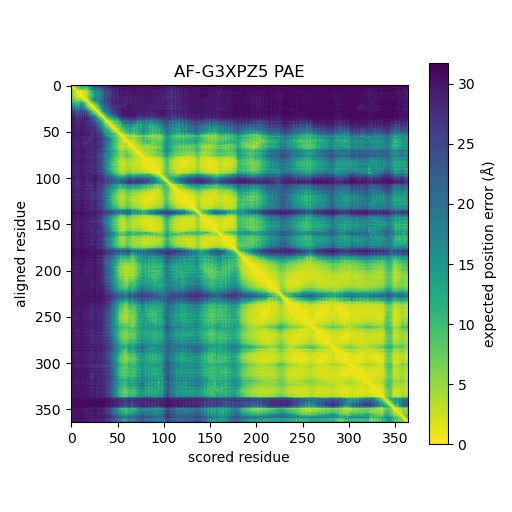5.69 165 LYS A C 1
ATOM 1294 O O . LYS A 1 165 ? 4.984 -13.602 -13.713 1.00 75.69 165 LYS A O 1
ATOM 1299 N N . SER A 1 166 ? 3.418 -12.940 -15.189 1.00 83.88 166 SER A N 1
ATOM 1300 C CA . SER A 1 166 ? 4.118 -13.428 -16.386 1.00 83.88 166 SER A CA 1
ATOM 1301 C C . SER A 1 166 ? 5.405 -12.642 -16.639 1.00 83.88 166 SER A C 1
ATOM 1303 O O . SER A 1 166 ? 6.458 -13.234 -16.888 1.00 83.88 166 SER A O 1
ATOM 1305 N N . HIS A 1 167 ? 5.349 -11.312 -16.510 1.00 82.62 167 HIS A N 1
ATOM 1306 C CA . HIS A 1 167 ? 6.524 -10.450 -16.634 1.00 82.62 167 HIS A CA 1
ATOM 1307 C C . HIS A 1 167 ? 7.564 -10.744 -15.547 1.00 82.62 167 HIS A C 1
ATOM 1309 O O . HIS A 1 167 ? 8.742 -10.923 -15.860 1.00 82.62 167 HIS A O 1
ATOM 1315 N N . LEU A 1 168 ? 7.132 -10.888 -14.290 1.00 75.62 168 LEU A N 1
ATOM 1316 C CA . LEU A 1 168 ? 8.017 -11.238 -13.181 1.00 75.62 168 LEU A CA 1
ATOM 1317 C C . LEU A 1 168 ? 8.663 -12.619 -13.372 1.00 75.62 168 LEU A C 1
ATOM 1319 O O . LEU A 1 168 ? 9.866 -12.774 -13.162 1.00 75.62 168 LEU A O 1
ATOM 1323 N N . GLY A 1 169 ? 7.890 -13.619 -13.807 1.00 75.88 169 GLY A N 1
ATOM 1324 C CA . GLY A 1 169 ? 8.408 -14.952 -14.118 1.00 75.88 169 GLY A CA 1
ATOM 1325 C C . GLY A 1 169 ? 9.474 -14.933 -15.220 1.00 75.88 169 GLY A C 1
ATOM 1326 O O . GLY A 1 169 ? 10.490 -15.620 -15.108 1.00 75.88 169 GLY A O 1
ATOM 1327 N N . GLY A 1 170 ? 9.283 -14.105 -16.253 1.00 82.88 170 GLY A N 1
ATOM 1328 C CA . GLY A 1 170 ? 10.275 -13.882 -17.307 1.00 82.88 170 GLY A CA 1
ATOM 1329 C C . GLY A 1 170 ? 11.565 -13.242 -16.788 1.00 82.88 170 GLY A C 1
ATOM 1330 O O . GLY A 1 170 ? 12.652 -13.736 -17.088 1.00 82.88 170 GLY A O 1
ATOM 1331 N N . ILE A 1 171 ? 11.454 -12.200 -15.956 1.00 81.50 171 ILE A N 1
ATOM 1332 C CA . ILE A 1 171 ? 12.608 -11.534 -15.327 1.00 81.50 171 ILE A CA 1
ATOM 1333 C C . ILE A 1 171 ? 13.425 -12.531 -14.501 1.00 81.50 171 ILE A C 1
ATOM 1335 O O . ILE A 1 171 ? 14.638 -12.605 -14.677 1.00 81.50 171 ILE A O 1
ATOM 1339 N N . LYS A 1 172 ? 12.775 -13.347 -13.658 1.00 73.31 172 LYS A N 1
ATOM 1340 C CA . LYS A 1 172 ? 13.461 -14.359 -12.833 1.00 73.31 172 LYS A CA 1
ATOM 1341 C C . LYS A 1 172 ? 14.307 -15.317 -13.679 1.00 73.31 172 LYS A C 1
ATOM 1343 O O . LYS A 1 172 ? 15.476 -15.530 -13.369 1.00 73.31 172 LYS A O 1
ATOM 1348 N N . LYS A 1 173 ? 13.746 -15.838 -14.779 1.00 80.88 173 LYS A N 1
ATOM 1349 C CA . LYS A 1 173 ? 14.463 -16.731 -15.709 1.00 80.88 173 LYS A CA 1
ATOM 1350 C C . LYS A 1 173 ? 15.648 -16.037 -16.384 1.00 80.88 173 LYS A C 1
ATOM 1352 O O . LYS A 1 173 ? 16.716 -16.633 -16.512 1.00 80.88 173 LYS A O 1
ATOM 1357 N N . LEU A 1 174 ? 15.471 -14.779 -16.796 1.00 78.38 174 LEU A N 1
ATOM 1358 C CA . LEU A 1 174 ? 16.536 -13.993 -17.418 1.00 78.38 174 LEU A CA 1
ATOM 1359 C C . LEU A 1 174 ? 17.700 -13.760 -16.455 1.00 78.38 174 LEU A C 1
ATOM 1361 O O . LEU A 1 174 ? 18.839 -13.993 -16.847 1.00 78.38 174 LEU A O 1
ATOM 1365 N N . VAL A 1 175 ? 17.407 -13.381 -15.208 1.00 72.81 175 VAL A N 1
ATOM 1366 C CA . VAL A 1 175 ? 18.407 -13.146 -14.154 1.00 72.81 175 VAL A CA 1
ATOM 1367 C C . VAL A 1 175 ? 19.162 -14.433 -13.808 1.00 72.81 175 VAL A C 1
ATOM 1369 O O . VAL A 1 175 ? 20.389 -14.417 -13.759 1.00 72.81 175 VAL A O 1
ATOM 1372 N N . SER A 1 176 ? 18.472 -15.574 -13.672 1.00 72.19 176 SER A N 1
ATOM 1373 C CA . SER A 1 176 ? 19.127 -16.863 -13.379 1.00 72.19 176 SER A CA 1
ATOM 1374 C C . SER A 1 176 ? 20.118 -17.326 -14.457 1.00 72.19 176 SER A C 1
ATOM 1376 O O . SER A 1 176 ? 20.992 -18.139 -14.184 1.00 72.19 176 SER A O 1
ATOM 1378 N N . GLY A 1 177 ? 20.011 -16.811 -15.686 1.00 67.12 177 GLY A N 1
ATOM 1379 C CA . GLY A 1 177 ? 20.910 -17.151 -16.790 1.00 67.12 177 GLY A CA 1
ATOM 1380 C C . GLY A 1 177 ? 22.158 -16.264 -16.916 1.00 67.12 177 GLY A C 1
ATOM 1381 O O . GLY A 1 177 ? 22.879 -16.404 -17.906 1.00 67.12 177 GLY A O 1
ATOM 1382 N N . MET A 1 178 ? 22.402 -15.314 -16.000 1.00 64.06 178 MET A N 1
ATOM 1383 C CA . MET A 1 178 ? 23.418 -14.248 -16.122 1.00 64.06 178 MET A CA 1
ATOM 1384 C C . MET A 1 178 ? 24.806 -14.570 -15.527 1.00 64.06 178 MET A C 1
ATOM 1386 O O . MET A 1 178 ? 25.447 -13.709 -14.931 1.00 64.06 178 MET A O 1
ATOM 1390 N N . HIS A 1 179 ? 25.337 -15.777 -15.730 1.00 56.28 179 HIS A N 1
ATOM 1391 C CA . HIS A 1 179 ? 26.670 -16.162 -15.228 1.00 56.28 179 HIS A CA 1
ATOM 1392 C C . HIS A 1 179 ? 27.866 -15.632 -16.067 1.00 56.28 179 HIS A C 1
ATOM 1394 O O . HIS A 1 179 ? 28.737 -16.403 -16.460 1.00 56.28 179 HIS A O 1
ATOM 1400 N N . THR A 1 180 ? 27.962 -14.319 -16.329 1.00 56.19 180 THR A N 1
ATOM 1401 C CA . THR A 1 180 ? 29.174 -13.691 -16.923 1.00 56.19 180 THR A CA 1
ATOM 1402 C C . THR A 1 180 ? 29.600 -12.414 -16.186 1.00 56.19 180 THR A C 1
ATOM 1404 O O . THR A 1 180 ? 28.812 -11.482 -16.035 1.00 56.19 180 THR A O 1
ATOM 1407 N N . ALA A 1 181 ? 30.873 -12.361 -15.775 1.00 54.31 181 ALA A N 1
ATOM 1408 C CA . ALA A 1 181 ? 31.404 -11.507 -14.702 1.00 54.31 181 ALA A CA 1
ATOM 1409 C C . ALA A 1 181 ? 31.417 -9.976 -14.934 1.00 54.31 181 ALA A C 1
ATOM 1411 O O . ALA A 1 181 ? 31.498 -9.220 -13.969 1.00 54.31 181 ALA A O 1
ATOM 1412 N N . GLU A 1 182 ? 31.353 -9.475 -16.172 1.00 53.97 182 GLU A N 1
ATOM 1413 C CA . GLU A 1 182 ? 31.431 -8.023 -16.442 1.00 53.97 182 GLU A CA 1
ATOM 1414 C C . GLU A 1 182 ? 30.068 -7.342 -16.582 1.00 53.97 182 GLU A C 1
ATOM 1416 O O . GLU A 1 182 ? 29.836 -6.320 -15.940 1.00 53.97 182 GLU A O 1
ATOM 1421 N N . THR A 1 183 ? 29.137 -7.930 -17.339 1.00 51.78 183 THR A N 1
ATOM 1422 C CA . THR A 1 183 ? 27.744 -7.454 -17.428 1.00 51.78 183 THR A CA 1
ATOM 1423 C C . THR A 1 183 ? 26.999 -7.651 -16.105 1.00 51.78 183 THR A C 1
ATOM 1425 O O . THR A 1 183 ? 26.201 -6.795 -15.730 1.00 51.78 183 THR A O 1
ATOM 1428 N N . SER A 1 184 ? 27.333 -8.711 -15.352 1.00 55.56 184 SER A N 1
ATOM 1429 C CA . SER A 1 184 ? 26.810 -8.936 -13.997 1.00 55.56 184 SER A CA 1
ATOM 1430 C C . SER A 1 184 ? 27.027 -7.715 -13.108 1.00 55.56 184 SER A C 1
ATOM 1432 O O . SER A 1 184 ? 26.074 -7.245 -12.511 1.00 55.56 184 SER A O 1
ATOM 1434 N N . ARG A 1 185 ? 28.228 -7.117 -13.097 1.00 59.94 185 ARG A N 1
ATOM 1435 C CA . ARG A 1 185 ? 28.564 -6.027 -12.163 1.00 59.94 185 ARG A CA 1
ATOM 1436 C C . ARG A 1 185 ? 27.749 -4.747 -12.368 1.00 59.94 185 ARG A C 1
ATOM 1438 O O . ARG A 1 185 ? 27.409 -4.089 -11.392 1.00 59.94 185 ARG A O 1
ATOM 1445 N N . HIS A 1 186 ? 27.440 -4.365 -13.611 1.00 58.59 186 HIS A N 1
ATOM 1446 C CA . HIS A 1 186 ? 26.671 -3.139 -13.874 1.00 58.59 186 HIS A CA 1
ATOM 1447 C C . HIS A 1 186 ? 25.173 -3.326 -13.615 1.00 58.59 186 HIS A C 1
ATOM 1449 O O . HIS A 1 186 ? 24.539 -2.449 -13.020 1.00 58.59 186 HIS A O 1
ATOM 1455 N N . LEU A 1 187 ? 24.610 -4.471 -14.015 1.00 57.06 187 LEU A N 1
ATOM 1456 C CA . LEU A 1 187 ? 23.231 -4.803 -13.675 1.00 57.06 187 LEU A CA 1
ATOM 1457 C C . LEU A 1 187 ? 23.074 -4.982 -12.163 1.00 57.06 187 LEU A C 1
ATOM 1459 O O . LEU A 1 187 ? 22.128 -4.453 -11.601 1.00 57.06 187 LEU A O 1
ATOM 1463 N N . GLU A 1 188 ? 24.005 -5.663 -11.502 1.00 59.88 188 GLU A N 1
ATOM 1464 C CA . GLU A 1 188 ? 24.022 -5.852 -10.049 1.00 59.88 188 GLU A CA 1
ATOM 1465 C C . GLU A 1 188 ? 24.095 -4.508 -9.320 1.00 59.88 188 GLU A C 1
ATOM 1467 O O . GLU A 1 188 ? 23.273 -4.255 -8.449 1.00 59.88 188 GLU A O 1
ATOM 1472 N N . ALA A 1 189 ? 24.949 -3.578 -9.762 1.00 64.81 189 ALA A N 1
ATOM 1473 C CA . ALA A 1 189 ? 24.960 -2.209 -9.241 1.00 64.81 189 ALA A CA 1
ATOM 1474 C C . ALA A 1 189 ? 23.644 -1.447 -9.502 1.00 64.81 189 ALA A C 1
ATOM 1476 O O . ALA A 1 189 ? 23.217 -0.642 -8.677 1.00 64.81 189 ALA A O 1
ATOM 1477 N N . THR A 1 190 ? 22.978 -1.691 -10.636 1.00 63.69 190 THR A N 1
ATOM 1478 C CA . THR A 1 190 ? 21.680 -1.070 -10.964 1.00 63.69 190 THR A CA 1
ATOM 1479 C C . THR A 1 190 ? 20.546 -1.655 -10.123 1.00 63.69 190 THR A C 1
ATOM 1481 O O . THR A 1 190 ? 19.677 -0.917 -9.657 1.00 63.69 190 THR A O 1
ATOM 1484 N N . ILE A 1 191 ? 20.546 -2.972 -9.919 1.00 64.06 191 ILE A N 1
ATOM 1485 C CA . ILE A 1 191 ? 19.603 -3.689 -9.061 1.00 64.06 191 ILE A CA 1
ATOM 1486 C C . ILE A 1 191 ? 19.794 -3.232 -7.620 1.00 64.06 191 ILE A C 1
ATOM 1488 O O . ILE A 1 191 ? 18.810 -2.868 -6.985 1.00 64.06 191 ILE A O 1
ATOM 1492 N N . GLU A 1 192 ? 21.035 -3.167 -7.138 1.00 68.75 192 GLU A N 1
ATOM 1493 C CA . GLU A 1 192 ? 21.338 -2.719 -5.782 1.00 68.75 192 GLU A CA 1
ATOM 1494 C C . GLU A 1 192 ? 20.960 -1.248 -5.594 1.00 68.75 192 GLU A C 1
ATOM 1496 O O . GLU A 1 192 ? 20.214 -0.929 -4.679 1.00 68.75 192 GLU A O 1
ATOM 1501 N N . GLY A 1 193 ? 21.311 -0.356 -6.526 1.00 70.38 193 GLY A N 1
ATOM 1502 C CA . GLY A 1 193 ? 20.868 1.042 -6.470 1.00 70.38 193 GLY A CA 1
ATOM 1503 C C . GLY A 1 193 ? 19.342 1.202 -6.533 1.00 70.38 193 GLY A C 1
ATOM 1504 O O . GLY A 1 193 ? 18.775 2.105 -5.916 1.00 70.38 193 GLY A O 1
ATOM 1505 N N . THR A 1 194 ? 18.646 0.307 -7.244 1.00 68.44 194 THR A N 1
ATOM 1506 C CA . THR A 1 194 ? 17.175 0.273 -7.261 1.00 68.44 194 THR A CA 1
ATOM 1507 C C . THR A 1 194 ? 16.617 -0.219 -5.930 1.00 68.44 194 THR A C 1
ATOM 1509 O O . THR A 1 194 ? 15.662 0.366 -5.421 1.00 68.44 194 THR A O 1
ATOM 1512 N N . ARG A 1 195 ? 17.227 -1.252 -5.343 1.00 71.81 195 ARG A N 1
ATOM 1513 C CA . ARG A 1 195 ? 16.887 -1.778 -4.021 1.00 71.81 195 ARG A CA 1
ATOM 1514 C C . ARG A 1 195 ? 17.088 -0.711 -2.950 1.00 71.81 195 ARG A C 1
ATOM 1516 O O . ARG A 1 195 ? 16.140 -0.419 -2.233 1.00 71.81 195 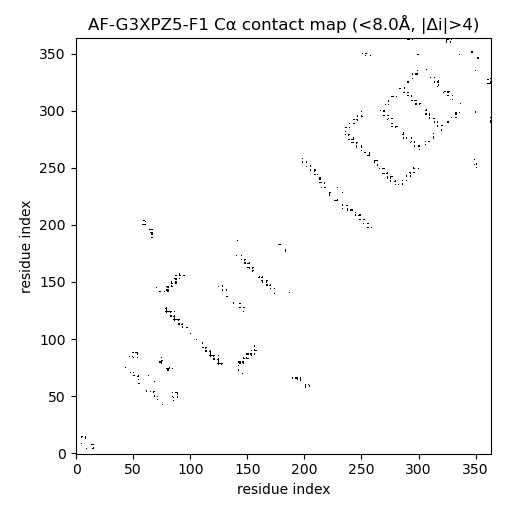ARG A O 1
ATOM 1523 N N . GLU A 1 196 ? 18.257 -0.078 -2.893 1.00 77.31 196 GLU A N 1
ATOM 1524 C CA . GLU A 1 196 ? 18.570 1.025 -1.977 1.00 77.31 196 GLU A CA 1
ATOM 1525 C C . GLU A 1 196 ? 17.563 2.169 -2.106 1.00 77.31 196 GLU A C 1
ATOM 1527 O O . GLU A 1 196 ? 17.072 2.692 -1.106 1.00 77.31 196 GLU A O 1
ATOM 1532 N N . PHE A 1 197 ? 17.209 2.544 -3.338 1.00 78.62 197 PHE A N 1
ATOM 1533 C CA . PHE A 1 197 ? 16.226 3.592 -3.571 1.00 78.62 197 PHE A CA 1
ATOM 1534 C C . PHE A 1 197 ? 14.832 3.202 -3.061 1.00 78.62 197 PHE A C 1
ATOM 1536 O O . PHE A 1 197 ? 14.209 3.999 -2.359 1.00 78.62 197 PHE A O 1
ATOM 1543 N N . ILE A 1 198 ? 14.347 1.994 -3.378 1.00 77.69 198 ILE A N 1
ATOM 1544 C CA . ILE A 1 198 ? 13.052 1.483 -2.893 1.00 77.69 198 ILE A CA 1
ATOM 1545 C C . ILE A 1 198 ? 13.048 1.420 -1.364 1.00 77.69 198 ILE A C 1
ATOM 1547 O O . ILE A 1 198 ? 12.102 1.895 -0.740 1.00 77.69 198 ILE A O 1
ATOM 1551 N N . MET A 1 199 ? 14.121 0.909 -0.759 1.00 80.56 199 MET A N 1
ATOM 1552 C CA . MET A 1 199 ? 14.282 0.887 0.694 1.00 80.56 199 MET A CA 1
ATOM 1553 C C . MET A 1 199 ? 14.223 2.297 1.280 1.00 80.56 199 MET A C 1
ATOM 1555 O O . MET A 1 199 ? 13.499 2.528 2.243 1.00 80.56 199 MET A O 1
ATOM 1559 N N . GLY A 1 200 ? 14.901 3.266 0.660 1.00 81.62 200 GLY A N 1
ATOM 1560 C CA . GLY A 1 200 ? 14.815 4.672 1.045 1.00 81.62 200 GLY A CA 1
ATOM 1561 C C . GLY A 1 200 ? 13.386 5.222 0.994 1.00 81.62 200 GLY A C 1
ATOM 1562 O O . GLY A 1 200 ? 12.983 5.937 1.905 1.00 81.62 200 GLY A O 1
ATOM 1563 N N . GLN A 1 201 ? 12.589 4.861 -0.020 1.00 81.81 201 GLN A N 1
ATOM 1564 C CA . GLN A 1 201 ? 11.173 5.252 -0.083 1.00 81.81 201 GLN A CA 1
ATOM 1565 C C . GLN A 1 201 ? 10.353 4.640 1.059 1.00 81.81 201 GLN A C 1
ATOM 1567 O O . GLN A 1 201 ? 9.540 5.340 1.659 1.00 81.81 201 GLN A O 1
ATOM 1572 N N . ILE A 1 202 ? 10.577 3.361 1.376 1.00 84.38 202 ILE A N 1
ATOM 1573 C CA . ILE A 1 202 ? 9.886 2.667 2.472 1.00 84.38 202 ILE A CA 1
ATOM 1574 C C . ILE A 1 202 ? 10.219 3.330 3.810 1.00 84.38 202 ILE A C 1
ATOM 1576 O O . ILE A 1 202 ? 9.304 3.648 4.567 1.00 84.38 202 ILE A O 1
ATOM 1580 N N . TYR A 1 203 ? 11.497 3.607 4.083 1.00 88.25 203 TYR A N 1
ATOM 1581 C CA . TYR A 1 203 ? 11.904 4.283 5.316 1.00 88.25 203 TYR A CA 1
ATOM 1582 C C . TYR A 1 203 ? 11.314 5.686 5.438 1.00 88.25 203 TYR A C 1
ATOM 1584 O O . TYR A 1 203 ? 10.818 6.032 6.503 1.00 88.25 203 TYR A O 1
ATOM 1592 N N . LEU A 1 204 ? 11.303 6.476 4.360 1.00 87.62 204 LEU A N 1
ATOM 1593 C CA . LEU A 1 204 ? 10.684 7.805 4.377 1.00 87.62 204 LEU A CA 1
ATOM 1594 C C . LEU A 1 204 ? 9.171 7.734 4.631 1.00 87.62 204 LEU A C 1
ATOM 1596 O O . LEU A 1 204 ? 8.631 8.565 5.355 1.00 87.62 204 LEU A O 1
ATOM 1600 N N . MET A 1 205 ? 8.484 6.739 4.065 1.00 87.25 205 MET A N 1
ATOM 1601 C CA . MET A 1 205 ? 7.059 6.517 4.321 1.00 87.25 205 MET A CA 1
ATOM 1602 C C . MET A 1 205 ? 6.803 6.117 5.779 1.00 87.25 205 MET A C 1
ATOM 1604 O O . MET A 1 205 ? 5.878 6.636 6.404 1.00 87.25 205 MET A O 1
ATOM 1608 N N . LEU A 1 206 ? 7.625 5.222 6.333 1.00 92.44 206 LEU A N 1
ATOM 1609 C CA . LEU A 1 206 ? 7.544 4.807 7.734 1.00 92.44 206 LEU A CA 1
ATOM 1610 C C . LEU A 1 206 ? 7.815 5.977 8.685 1.00 92.44 206 LEU A C 1
ATOM 1612 O O . LEU A 1 206 ? 7.040 6.188 9.613 1.00 92.44 206 LEU A O 1
ATOM 1616 N N . ASP A 1 207 ? 8.848 6.774 8.422 1.00 91.88 207 ASP A N 1
ATOM 1617 C CA . ASP A 1 207 ? 9.202 7.956 9.216 1.00 91.88 207 ASP A CA 1
ATOM 1618 C C . ASP A 1 207 ? 8.107 9.033 9.158 1.00 91.88 207 ASP A C 1
ATOM 1620 O O . ASP A 1 207 ? 7.664 9.547 10.188 1.00 91.88 207 ASP A O 1
ATOM 1624 N N . SER A 1 208 ? 7.569 9.303 7.964 1.00 91.94 208 SER A N 1
ATOM 1625 C CA . SER A 1 208 ? 6.433 10.214 7.792 1.00 91.94 208 SER A CA 1
ATOM 1626 C C . SER A 1 208 ? 5.172 9.713 8.501 1.00 91.94 208 SER A C 1
ATOM 1628 O O . SER A 1 208 ? 4.415 10.518 9.036 1.00 91.94 208 SER A O 1
ATOM 1630 N N . THR A 1 209 ? 4.928 8.400 8.514 1.00 94.56 209 THR A N 1
ATOM 1631 C CA . THR A 1 209 ? 3.786 7.813 9.232 1.00 94.56 209 THR A CA 1
ATOM 1632 C C . THR A 1 209 ? 3.998 7.916 10.738 1.00 94.56 209 THR A C 1
ATOM 1634 O O . THR A 1 209 ? 3.081 8.275 11.471 1.00 94.56 209 THR A O 1
ATOM 1637 N N . MET A 1 210 ? 5.215 7.650 11.216 1.00 93.81 210 MET A N 1
ATOM 1638 C CA . MET A 1 210 ? 5.569 7.722 12.632 1.00 93.81 210 MET A CA 1
ATOM 1639 C C . MET A 1 210 ? 5.449 9.150 13.178 1.00 93.81 210 MET A C 1
ATOM 1641 O O . MET A 1 210 ? 4.915 9.352 14.270 1.00 93.81 210 MET A O 1
ATOM 1645 N N . SER A 1 211 ? 5.875 10.141 12.396 1.00 94.06 211 SER A N 1
ATOM 1646 C CA . SER A 1 211 ? 5.793 11.569 12.731 1.00 94.06 211 SER A CA 1
ATOM 1647 C C . SER A 1 211 ? 4.421 12.205 12.476 1.00 94.06 211 SER A C 1
ATOM 1649 O O . SER A 1 211 ? 4.211 13.353 12.862 1.00 94.06 211 SER A O 1
ATOM 1651 N N . PHE A 1 212 ? 3.468 11.480 11.878 1.00 94.44 212 PHE A N 1
ATOM 1652 C CA . PHE A 1 212 ? 2.119 11.989 11.632 1.00 94.44 212 PHE A CA 1
ATOM 1653 C C . PHE A 1 212 ? 1.401 12.329 12.946 1.00 94.44 212 PHE A C 1
ATOM 1655 O O . PHE A 1 212 ? 1.210 11.457 13.800 1.00 94.44 212 PHE A O 1
ATOM 1662 N N . ASP A 1 213 ? 0.994 13.588 13.102 1.00 94.50 213 ASP A N 1
ATOM 1663 C CA . ASP A 1 213 ? 0.264 14.083 14.270 1.00 94.50 213 ASP A CA 1
ATOM 1664 C C . ASP A 1 213 ? -1.251 13.940 14.050 1.00 94.50 213 ASP A C 1
ATOM 1666 O O . ASP A 1 213 ? -1.887 14.755 13.370 1.00 94.50 213 ASP A O 1
ATOM 1670 N N . CYS A 1 214 ? -1.822 12.880 14.629 1.00 94.56 214 CYS A N 1
ATOM 1671 C CA . CYS A 1 214 ? -3.252 12.582 14.564 1.00 94.56 214 CYS A CA 1
ATOM 1672 C C . CYS A 1 214 ? -4.102 13.728 15.128 1.00 94.56 214 CYS A C 1
ATOM 1674 O O . CYS A 1 214 ? -5.120 14.085 14.535 1.00 94.56 214 CYS A O 1
ATOM 1676 N N . HIS A 1 215 ? -3.678 14.331 16.241 1.00 92.75 215 HIS A N 1
ATOM 1677 C CA . HIS A 1 215 ? -4.427 15.393 16.901 1.00 92.75 215 HIS A CA 1
ATOM 1678 C C . HIS A 1 215 ? -4.463 16.651 16.033 1.00 92.75 215 HIS A C 1
ATOM 1680 O O . HIS A 1 215 ? -5.534 17.211 15.767 1.00 92.75 215 HIS A O 1
ATOM 1686 N N . ASN A 1 216 ? -3.300 17.072 15.529 1.00 92.44 216 ASN A N 1
ATOM 1687 C CA . ASN A 1 216 ? -3.223 18.240 14.663 1.00 92.44 216 ASN A CA 1
ATOM 1688 C C . ASN A 1 216 ? -4.072 18.042 13.396 1.00 92.44 216 ASN A C 1
ATOM 1690 O O . ASN A 1 216 ? -4.887 18.908 13.070 1.00 92.44 216 ASN A O 1
ATOM 1694 N N . TRP A 1 217 ? -3.984 16.869 12.752 1.00 92.56 217 TRP A N 1
ATOM 1695 C CA . TRP A 1 217 ? -4.801 16.544 11.578 1.00 92.56 217 TRP A CA 1
ATOM 1696 C C . TRP A 1 217 ? -6.309 16.675 11.845 1.00 92.56 217 TRP A C 1
ATOM 1698 O O . TRP A 1 217 ? -7.021 17.304 11.054 1.00 92.56 217 TRP A O 1
ATOM 1708 N N . VAL A 1 218 ? -6.812 16.137 12.963 1.00 90.38 218 VAL A N 1
ATOM 1709 C CA . VAL A 1 218 ? -8.240 16.237 13.312 1.00 90.38 218 VAL A CA 1
ATOM 1710 C C . VAL A 1 218 ? -8.651 17.692 13.534 1.00 90.38 218 VAL A C 1
ATOM 1712 O O . VAL A 1 218 ? -9.673 18.138 13.003 1.00 90.38 218 VAL A O 1
ATOM 1715 N N . THR A 1 219 ? -7.863 18.454 14.299 1.00 88.75 219 THR A N 1
ATOM 1716 C CA . THR A 1 219 ? -8.209 19.850 14.613 1.00 88.75 219 THR A CA 1
ATOM 1717 C C . THR A 1 219 ? -8.217 20.741 13.370 1.00 88.75 219 THR A C 1
ATOM 1719 O O . THR A 1 219 ? -9.106 21.584 13.232 1.00 88.75 219 THR A O 1
ATOM 1722 N N . GLU A 1 220 ? -7.282 20.543 12.438 1.00 87.44 220 GLU A N 1
ATOM 1723 C CA . GLU A 1 220 ? -7.241 21.256 11.160 1.00 87.44 220 GLU A CA 1
ATOM 1724 C C . GLU A 1 220 ? -8.406 20.867 10.244 1.00 87.44 220 GLU A C 1
ATOM 1726 O O . GLU A 1 220 ? -9.080 21.748 9.702 1.00 87.44 220 GLU A O 1
ATOM 1731 N N . THR A 1 221 ? -8.699 19.569 10.126 1.00 84.06 221 THR A N 1
ATOM 1732 C CA . THR A 1 221 ? -9.774 19.047 9.266 1.00 84.06 221 THR A CA 1
ATOM 1733 C C . THR A 1 221 ? -11.147 19.562 9.700 1.00 84.06 221 THR A C 1
ATOM 1735 O O . THR A 1 221 ? -11.948 20.016 8.876 1.00 84.06 221 THR A O 1
ATOM 1738 N N . LEU A 1 222 ? -11.423 19.551 11.007 1.00 83.25 222 LEU A N 1
ATOM 1739 C CA . LEU A 1 222 ? -12.687 20.053 11.546 1.00 83.25 222 LEU A CA 1
ATOM 1740 C C . LEU A 1 222 ? -12.794 21.578 11.430 1.00 83.25 222 LEU A C 1
ATOM 1742 O O . LEU A 1 222 ? -13.862 22.082 11.085 1.00 83.25 222 LEU A O 1
ATOM 1746 N N . ARG A 1 223 ? -11.687 22.311 11.632 1.00 81.06 223 ARG A N 1
ATOM 1747 C CA . ARG A 1 223 ? -11.641 23.770 11.432 1.00 81.06 223 ARG A CA 1
ATOM 1748 C C . ARG A 1 223 ? -11.961 24.147 9.984 1.00 81.06 223 ARG A C 1
ATOM 1750 O O . ARG A 1 223 ? -12.720 25.085 9.759 1.00 81.06 223 ARG A O 1
ATOM 1757 N N . ALA A 1 224 ? -11.415 23.414 9.014 1.00 77.94 224 ALA A N 1
ATOM 1758 C CA . ALA A 1 224 ? -11.671 23.645 7.593 1.00 77.94 224 ALA A CA 1
ATOM 1759 C C . ALA A 1 224 ? -13.125 23.339 7.189 1.00 77.94 224 ALA A C 1
ATOM 1761 O O . ALA A 1 224 ? -13.669 23.985 6.296 1.00 77.94 224 ALA A O 1
ATOM 1762 N N . SER A 1 225 ? -13.776 22.391 7.869 1.00 75.38 225 SER A N 1
ATOM 1763 C CA . SER A 1 225 ? -15.130 21.932 7.529 1.00 75.38 225 SER A CA 1
ATOM 1764 C C . SER A 1 225 ? -16.257 22.846 8.039 1.00 75.38 225 SER A C 1
ATOM 1766 O O . SER A 1 225 ? -17.422 22.578 7.766 1.00 75.38 225 SER A O 1
ATOM 1768 N N . SER A 1 226 ? -15.945 23.935 8.761 1.00 70.56 226 SER A N 1
ATOM 1769 C CA . SER A 1 226 ? -16.925 24.857 9.383 1.00 70.56 226 SER A CA 1
ATOM 1770 C C . SER A 1 226 ? -17.940 24.185 10.330 1.00 70.56 226 SER A C 1
ATOM 1772 O O . SER A 1 226 ? -18.953 24.785 10.691 1.00 70.56 226 SER A O 1
ATOM 1774 N N . THR A 1 227 ? -17.677 22.948 10.756 1.00 67.44 227 THR A N 1
ATOM 1775 C CA . THR A 1 227 ? -18.516 22.189 11.688 1.00 67.44 227 THR A CA 1
ATOM 1776 C C . THR A 1 227 ? -18.172 22.588 13.121 1.00 67.44 227 THR A C 1
ATOM 1778 O O . THR A 1 227 ? -16.998 22.678 13.477 1.00 67.44 227 THR A O 1
ATOM 1781 N N . THR A 1 228 ? -19.170 22.794 13.982 1.00 68.50 228 THR A N 1
ATOM 1782 C CA . THR A 1 228 ? -18.944 22.996 15.420 1.00 68.50 228 THR A CA 1
ATOM 1783 C C . THR A 1 228 ? -18.330 21.737 16.041 1.00 68.50 228 THR A C 1
ATOM 1785 O O . THR A 1 228 ? -18.985 20.705 16.187 1.00 68.50 228 THR A O 1
ATOM 1788 N N . SER A 1 229 ? -17.048 21.809 16.400 1.00 64.69 229 SER A N 1
ATOM 1789 C CA . SER A 1 229 ? -16.297 20.701 16.994 1.00 64.69 229 SER A CA 1
ATOM 1790 C C . SER A 1 229 ? -16.736 20.463 18.440 1.00 64.69 229 SER A C 1
ATOM 1792 O O . SER A 1 229 ? -16.649 21.363 19.274 1.00 64.69 229 SER A O 1
ATOM 1794 N N . THR A 1 230 ? -17.153 19.241 18.776 1.00 73.50 230 THR A N 1
ATOM 1795 C CA . THR A 1 230 ? -17.242 18.803 20.178 1.00 73.50 230 THR A CA 1
ATOM 1796 C C . THR A 1 230 ? -15.953 18.080 20.562 1.00 73.50 230 THR A C 1
ATOM 1798 O O . THR A 1 230 ? -15.345 17.404 19.731 1.00 73.50 230 THR A O 1
ATOM 1801 N N . THR A 1 231 ? -15.534 18.179 21.827 1.00 73.81 231 THR A N 1
ATOM 1802 C CA . THR A 1 231 ? -14.344 17.469 22.337 1.00 73.81 231 THR A CA 1
ATOM 1803 C C . THR A 1 231 ? -14.428 15.961 22.092 1.00 73.81 231 THR A C 1
ATOM 1805 O O . THR A 1 231 ? -13.430 15.341 21.742 1.00 73.81 231 THR A O 1
ATOM 1808 N N . ARG A 1 232 ? -15.634 15.384 22.193 1.00 74.62 232 ARG A N 1
ATOM 1809 C CA . ARG A 1 232 ? -15.882 13.963 21.923 1.00 74.62 232 ARG A CA 1
ATOM 1810 C C . ARG A 1 232 ? -15.615 13.599 20.458 1.00 74.62 232 ARG A C 1
ATOM 1812 O O . ARG A 1 232 ? -14.944 12.608 20.212 1.00 74.62 232 ARG A O 1
ATOM 1819 N N . ASN A 1 233 ? -16.066 14.415 19.500 1.00 77.12 233 ASN A N 1
ATOM 1820 C CA . ASN A 1 233 ? -15.827 14.156 18.074 1.00 77.12 233 ASN A CA 1
ATOM 1821 C C . ASN A 1 233 ? -14.335 14.236 17.716 1.00 77.12 233 ASN A C 1
ATOM 1823 O O . ASN A 1 233 ? -13.875 13.475 16.871 1.00 77.12 233 ASN A O 1
ATOM 1827 N N . ILE A 1 234 ? -13.586 15.140 18.360 1.00 83.00 234 ILE A N 1
ATOM 1828 C CA . ILE A 1 234 ? -12.134 15.253 18.163 1.00 83.00 234 ILE A CA 1
ATOM 1829 C C . ILE A 1 234 ? -11.439 13.976 18.643 1.00 83.00 234 ILE A C 1
ATOM 1831 O O . ILE A 1 234 ? -10.695 13.370 17.882 1.00 83.00 234 ILE A O 1
ATOM 1835 N N . GLN A 1 235 ? -11.739 13.534 19.867 1.00 88.44 235 GLN A N 1
ATOM 1836 C CA . GLN A 1 235 ? -11.134 12.334 20.449 1.00 88.44 235 GLN A CA 1
ATOM 1837 C C . GLN A 1 235 ? -11.459 11.072 19.640 1.00 88.44 235 GLN A C 1
ATOM 1839 O O . GLN A 1 235 ? -10.552 10.318 19.306 1.00 88.44 235 GLN A O 1
ATOM 1844 N N . SER A 1 236 ? -12.724 10.860 19.257 1.00 88.25 236 SER A N 1
ATOM 1845 C CA . SER A 1 236 ? -13.121 9.697 18.449 1.00 88.25 236 SER A CA 1
ATOM 1846 C C . SER A 1 236 ? -12.362 9.623 17.110 1.00 88.25 236 SER A C 1
ATOM 1848 O O . SER A 1 236 ? -11.890 8.554 16.721 1.00 88.25 236 SER A O 1
ATOM 1850 N N . LEU A 1 237 ? -12.203 10.753 16.409 1.00 90.62 237 LEU A N 1
ATOM 1851 C CA . LEU A 1 237 ? -11.458 10.807 15.143 1.00 90.62 237 LEU A CA 1
ATOM 1852 C C . LEU A 1 237 ? -9.944 10.659 15.337 1.00 90.62 237 LEU A C 1
ATOM 1854 O O . LEU A 1 237 ? -9.270 10.109 14.468 1.00 90.62 237 LEU A O 1
ATOM 1858 N N . GLU A 1 238 ? -9.413 11.128 16.464 1.00 93.88 238 GLU A N 1
ATOM 1859 C CA . GLU A 1 238 ? -8.003 10.967 16.816 1.00 93.88 238 GLU A CA 1
ATOM 1860 C C . GLU A 1 238 ? -7.670 9.490 17.059 1.00 93.88 238 GLU A C 1
ATOM 1862 O O . GLU A 1 238 ? -6.712 8.986 16.476 1.00 93.88 238 GLU A O 1
ATOM 1867 N N . HIS A 1 239 ? -8.516 8.772 17.806 1.00 94.94 239 HIS A N 1
ATOM 1868 C CA . HIS A 1 239 ? -8.410 7.320 17.992 1.00 94.94 239 HIS A CA 1
ATOM 1869 C C . HIS A 1 239 ? -8.476 6.565 16.657 1.00 94.94 239 HIS A C 1
ATOM 1871 O O . HIS A 1 239 ? -7.679 5.660 16.400 1.00 94.94 239 HIS A O 1
ATOM 1877 N N . LEU A 1 240 ? -9.377 6.973 15.754 1.00 94.94 240 LEU A N 1
ATOM 1878 C CA . LEU A 1 240 ? -9.467 6.391 14.413 1.00 94.94 240 LEU A CA 1
ATOM 1879 C C . LEU A 1 240 ? -8.163 6.588 13.626 1.00 94.94 240 LEU A C 1
ATOM 1881 O O . LEU A 1 240 ? -7.624 5.628 13.074 1.00 94.94 240 LEU A O 1
ATOM 1885 N N . ALA A 1 241 ? -7.633 7.813 13.597 1.00 94.88 241 ALA A N 1
ATOM 1886 C CA . ALA A 1 241 ? -6.365 8.110 12.935 1.00 94.88 241 ALA A CA 1
ATOM 1887 C C . ALA A 1 241 ? -5.200 7.322 13.559 1.00 94.88 241 ALA A C 1
ATOM 1889 O O . ALA A 1 241 ? -4.363 6.780 12.835 1.00 94.88 241 ALA A O 1
ATOM 1890 N N . GLN A 1 242 ? -5.181 7.188 14.887 1.00 96.56 242 GLN A N 1
ATOM 1891 C CA . GLN A 1 242 ? -4.162 6.433 15.608 1.00 96.56 242 GLN A CA 1
ATOM 1892 C C . GLN A 1 242 ? -4.212 4.934 15.282 1.00 96.56 242 GLN A C 1
ATOM 1894 O O . GLN A 1 242 ? -3.160 4.326 15.074 1.00 96.56 242 GLN A O 1
ATOM 1899 N N . ALA A 1 243 ? -5.404 4.345 15.148 1.00 97.19 243 ALA A N 1
ATOM 1900 C CA . ALA A 1 243 ? -5.558 2.954 14.727 1.00 97.19 243 ALA A CA 1
ATOM 1901 C C . ALA A 1 243 ? -4.964 2.713 13.325 1.00 97.19 243 ALA A C 1
ATOM 1903 O O . ALA A 1 243 ? -4.185 1.778 13.119 1.00 97.19 243 ALA A O 1
ATOM 1904 N N . TYR A 1 244 ? -5.261 3.594 12.364 1.00 96.75 244 TYR A N 1
ATOM 1905 C CA . TYR A 1 244 ? -4.696 3.515 11.013 1.00 96.75 244 TYR A CA 1
ATOM 1906 C C . TYR A 1 244 ? -3.185 3.746 10.985 1.00 96.75 244 TYR A C 1
ATOM 1908 O O . TYR A 1 244 ? -2.473 3.037 10.268 1.00 96.75 244 TYR A O 1
ATOM 1916 N N . LYS A 1 245 ? -2.679 4.691 11.783 1.00 96.75 245 LYS A N 1
ATOM 1917 C CA . LYS A 1 245 ? -1.242 4.944 11.937 1.00 96.75 245 LYS A CA 1
ATOM 1918 C C . LYS A 1 245 ? -0.519 3.696 12.443 1.00 96.75 245 LYS A C 1
ATOM 1920 O O . LYS A 1 245 ? 0.438 3.252 11.809 1.00 96.75 245 LYS A O 1
ATOM 1925 N N . SER A 1 246 ? -1.003 3.089 13.528 1.00 97.81 246 SER A N 1
ATOM 1926 C CA . SER A 1 246 ? -0.400 1.881 14.100 1.00 97.81 246 SER A CA 1
ATOM 1927 C C . SER A 1 246 ? -0.444 0.701 13.126 1.00 97.81 246 SER A C 1
ATOM 1929 O O . SER A 1 246 ? 0.577 0.054 12.908 1.00 97.81 246 SER A O 1
ATOM 1931 N N . ALA A 1 247 ? -1.582 0.456 12.471 1.00 97.00 247 ALA A N 1
ATOM 1932 C CA . ALA A 1 247 ? -1.710 -0.618 11.485 1.00 97.00 247 ALA A CA 1
ATOM 1933 C C . ALA A 1 247 ? -0.784 -0.417 10.270 1.00 97.00 247 ALA A C 1
ATOM 1935 O O . ALA A 1 247 ? -0.137 -1.359 9.810 1.00 97.00 247 ALA A O 1
ATOM 1936 N N . THR A 1 248 ? -0.651 0.822 9.787 1.00 95.38 248 THR A N 1
ATOM 1937 C CA . THR A 1 248 ? 0.262 1.169 8.685 1.00 95.38 248 THR A CA 1
ATOM 1938 C C . THR A 1 248 ? 1.716 0.919 9.058 1.00 95.38 248 THR A C 1
ATOM 1940 O O . THR A 1 248 ? 2.460 0.339 8.268 1.00 95.38 248 THR A O 1
ATOM 1943 N N . LEU A 1 249 ? 2.118 1.304 10.271 1.00 96.69 249 LEU A N 1
ATOM 1944 C CA . LEU A 1 249 ? 3.462 1.045 10.779 1.00 96.69 249 LEU A CA 1
ATOM 1945 C C . LEU A 1 249 ? 3.730 -0.459 10.921 1.00 96.69 249 LEU A C 1
ATOM 1947 O O . LEU A 1 249 ? 4.783 -0.910 10.480 1.00 96.69 249 LEU A O 1
ATOM 1951 N N . ILE A 1 250 ? 2.781 -1.244 11.447 1.00 96.00 250 ILE A N 1
ATOM 1952 C CA . ILE A 1 250 ? 2.926 -2.706 11.550 1.00 96.00 250 ILE A CA 1
ATOM 1953 C C . ILE A 1 250 ? 3.152 -3.324 10.168 1.00 96.00 250 ILE A C 1
ATOM 1955 O O . ILE A 1 250 ? 4.140 -4.025 9.944 1.00 96.00 250 ILE A O 1
ATOM 1959 N N . TYR A 1 251 ? 2.258 -3.026 9.222 1.00 93.50 251 TYR A N 1
ATOM 1960 C CA . TYR A 1 251 ? 2.345 -3.555 7.864 1.00 93.50 251 TYR A CA 1
ATOM 1961 C C . TYR A 1 251 ? 3.659 -3.140 7.187 1.00 93.50 251 TYR A C 1
ATOM 1963 O O . TYR A 1 251 ? 4.374 -3.976 6.633 1.00 93.50 251 TYR A O 1
ATOM 1971 N N . GLY A 1 252 ? 4.009 -1.853 7.259 1.00 91.88 252 GLY A N 1
ATOM 1972 C CA . GLY A 1 252 ? 5.198 -1.310 6.612 1.00 91.88 252 GLY A CA 1
ATOM 1973 C C . GLY A 1 252 ? 6.505 -1.864 7.186 1.00 91.88 252 GLY A C 1
ATOM 1974 O O . GLY A 1 252 ? 7.399 -2.211 6.412 1.00 91.88 252 GLY A O 1
ATOM 1975 N N . TRP A 1 253 ? 6.610 -2.021 8.510 1.00 93.62 253 TRP A N 1
ATOM 1976 C CA . TRP A 1 253 ? 7.783 -2.640 9.132 1.00 93.62 253 TRP A CA 1
ATOM 1977 C C . TRP A 1 253 ? 7.913 -4.113 8.755 1.00 93.62 253 TRP A C 1
ATOM 1979 O O . TRP A 1 253 ? 9.011 -4.537 8.416 1.00 93.62 253 TRP A O 1
ATOM 1989 N N . ARG A 1 254 ? 6.815 -4.878 8.672 1.00 91.12 254 ARG A N 1
ATOM 1990 C CA . ARG A 1 254 ? 6.876 -6.279 8.215 1.00 91.12 254 ARG A CA 1
ATOM 1991 C C . ARG A 1 254 ? 7.291 -6.424 6.752 1.00 91.12 254 ARG A C 1
ATOM 1993 O O . ARG A 1 254 ? 7.989 -7.382 6.415 1.00 91.12 254 ARG A O 1
ATOM 2000 N N . VAL A 1 255 ? 6.929 -5.472 5.888 1.00 87.81 255 VAL A N 1
ATOM 2001 C CA . VAL A 1 255 ? 7.481 -5.389 4.524 1.00 87.81 255 VAL A CA 1
ATOM 2002 C C . VAL A 1 255 ? 8.984 -5.078 4.565 1.00 87.81 255 VAL A C 1
ATOM 2004 O O . VAL A 1 255 ? 9.763 -5.737 3.879 1.00 87.81 255 VAL A O 1
ATOM 2007 N N . CYS A 1 256 ? 9.404 -4.104 5.377 1.00 87.50 256 CYS A N 1
ATOM 2008 C CA . CYS A 1 256 ? 10.800 -3.670 5.501 1.00 87.50 256 CYS A CA 1
ATOM 2009 C C . CYS A 1 256 ? 11.724 -4.780 6.035 1.00 87.50 256 CYS A C 1
ATOM 2011 O O . CYS A 1 256 ? 12.754 -5.088 5.432 1.00 87.50 256 CYS A O 1
ATOM 2013 N N . ASP A 1 257 ? 11.317 -5.432 7.121 1.00 88.75 257 ASP A N 1
ATOM 2014 C CA . ASP A 1 257 ? 11.985 -6.573 7.749 1.00 88.75 257 ASP A CA 1
ATOM 2015 C C . ASP A 1 257 ? 12.255 -7.680 6.732 1.00 88.75 257 ASP A C 1
ATOM 2017 O O . ASP A 1 257 ? 13.358 -8.208 6.635 1.00 88.75 257 ASP A O 1
ATOM 2021 N N . ARG A 1 258 ? 11.286 -7.964 5.858 1.00 82.94 258 ARG A N 1
ATOM 2022 C CA . ARG A 1 258 ? 11.450 -8.976 4.808 1.00 82.94 258 ARG A CA 1
ATOM 2023 C C . ARG A 1 258 ? 12.458 -8.593 3.735 1.00 82.94 258 ARG A C 1
ATOM 2025 O O . ARG A 1 258 ? 13.148 -9.465 3.217 1.00 82.94 258 ARG A O 1
ATOM 2032 N N . LEU A 1 259 ? 12.540 -7.315 3.378 1.00 79.75 259 LEU A N 1
ATOM 2033 C CA . LEU A 1 259 ? 13.487 -6.835 2.368 1.00 79.75 259 LEU A CA 1
ATOM 2034 C C . LEU A 1 259 ? 14.920 -6.723 2.908 1.00 79.75 259 LEU A C 1
ATOM 2036 O O . LEU A 1 259 ? 15.877 -6.771 2.127 1.00 79.75 259 LEU A O 1
ATOM 2040 N N . THR A 1 260 ? 15.063 -6.566 4.225 1.00 83.56 260 THR A N 1
ATOM 2041 C CA . THR A 1 260 ? 16.353 -6.400 4.912 1.00 83.56 260 THR A CA 1
ATOM 2042 C C . THR A 1 260 ? 16.859 -7.668 5.593 1.00 83.56 260 THR A C 1
ATOM 2044 O O . THR A 1 260 ? 18.061 -7.787 5.805 1.00 83.56 260 THR A O 1
ATOM 2047 N N . GLY A 1 261 ? 15.975 -8.620 5.893 1.00 82.56 261 GLY A N 1
ATOM 2048 C CA . GLY A 1 261 ? 16.267 -9.758 6.764 1.00 82.56 261 GLY A CA 1
ATOM 2049 C C . GLY A 1 261 ? 16.275 -9.400 8.255 1.00 82.56 261 GLY A C 1
ATOM 2050 O O . GLY A 1 261 ? 16.686 -10.228 9.062 1.00 82.56 261 GLY A O 1
ATOM 2051 N N . ASN A 1 262 ? 15.854 -8.186 8.621 1.00 87.25 262 ASN A N 1
ATOM 2052 C CA . ASN A 1 262 ? 15.746 -7.759 10.013 1.00 87.25 262 ASN A CA 1
ATOM 2053 C C . ASN A 1 262 ? 14.440 -8.251 10.644 1.00 87.25 262 ASN A C 1
ATOM 2055 O O . ASN A 1 262 ? 13.512 -8.666 9.952 1.00 87.25 262 ASN A O 1
ATOM 2059 N N . GLU A 1 263 ? 14.359 -8.146 11.966 1.00 87.94 263 GLU A N 1
ATOM 2060 C CA . GLU A 1 263 ? 13.145 -8.415 12.726 1.00 87.94 263 GLU A CA 1
ATOM 2061 C C . GLU A 1 263 ? 12.905 -7.268 13.708 1.00 87.94 263 GLU A C 1
ATOM 2063 O O . GLU A 1 263 ? 13.587 -7.126 14.724 1.00 87.94 263 GLU A O 1
ATOM 2068 N N . THR A 1 264 ? 11.952 -6.404 13.369 1.00 92.06 264 THR A N 1
ATOM 2069 C CA . THR A 1 264 ? 11.574 -5.270 14.206 1.00 92.06 264 THR A CA 1
ATOM 2070 C C . THR A 1 264 ? 10.579 -5.747 15.274 1.00 92.06 264 THR A C 1
ATOM 2072 O O . THR A 1 264 ? 9.562 -6.356 14.919 1.00 92.06 264 THR A O 1
ATOM 2075 N N . PRO A 1 265 ? 10.810 -5.489 16.575 1.00 93.19 265 PRO A N 1
ATOM 2076 C CA . PRO A 1 265 ? 9.836 -5.805 17.616 1.00 93.19 265 PRO A CA 1
ATOM 2077 C C . PRO A 1 265 ? 8.639 -4.852 17.514 1.00 93.19 265 PRO A C 1
ATOM 2079 O O . PRO A 1 265 ? 8.806 -3.633 17.534 1.00 93.19 265 PRO A O 1
ATOM 2082 N N . LEU A 1 266 ? 7.428 -5.403 17.390 1.00 94.75 266 LEU A N 1
ATOM 2083 C CA . LEU A 1 266 ? 6.193 -4.632 17.175 1.00 94.75 266 LEU A CA 1
ATOM 2084 C C . LEU A 1 266 ? 5.142 -4.839 18.278 1.00 94.75 266 LEU A C 1
ATOM 2086 O O . LEU A 1 266 ? 4.039 -4.309 18.163 1.00 94.75 266 LEU A O 1
ATOM 2090 N N . ASP A 1 267 ? 5.462 -5.563 19.354 1.00 93.38 267 ASP A N 1
ATOM 2091 C CA . ASP A 1 267 ? 4.500 -5.939 20.401 1.00 93.38 267 ASP A CA 1
ATOM 2092 C C . ASP A 1 267 ? 3.789 -4.737 21.029 1.00 93.38 267 ASP A C 1
ATOM 2094 O O . ASP A 1 267 ? 2.572 -4.754 21.213 1.00 93.38 267 ASP A O 1
ATOM 2098 N N . ASP A 1 268 ? 4.527 -3.666 21.325 1.00 94.81 268 ASP A N 1
ATOM 2099 C CA . ASP A 1 268 ? 3.956 -2.450 21.911 1.00 94.81 268 ASP A CA 1
ATOM 2100 C C . ASP A 1 268 ? 3.012 -1.737 20.937 1.00 94.81 268 ASP A C 1
ATOM 2102 O O . ASP A 1 268 ? 1.981 -1.197 21.341 1.00 94.81 268 ASP A O 1
ATOM 2106 N N . LEU A 1 269 ? 3.320 -1.790 19.640 1.00 96.12 269 LEU A N 1
ATOM 2107 C CA . LEU A 1 269 ? 2.497 -1.197 18.593 1.00 96.12 269 LEU A CA 1
ATOM 2108 C C . LEU A 1 269 ? 1.202 -1.992 18.376 1.00 96.12 269 LEU A C 1
ATOM 2110 O O . LEU A 1 269 ? 0.136 -1.396 18.214 1.00 96.12 269 LEU A O 1
ATOM 2114 N N . VAL A 1 270 ? 1.274 -3.326 18.437 1.00 96.62 270 VAL A N 1
ATOM 2115 C CA . VAL A 1 270 ? 0.095 -4.207 18.420 1.00 96.62 270 VAL A CA 1
ATOM 2116 C C . VAL A 1 270 ? -0.773 -3.956 19.647 1.00 96.62 270 VAL A C 1
ATOM 2118 O O . VAL A 1 270 ? -1.978 -3.763 19.506 1.00 96.62 270 VAL A O 1
ATOM 2121 N N . LYS A 1 271 ? -0.180 -3.893 20.847 1.00 95.75 271 LYS A N 1
ATOM 2122 C CA . LYS A 1 271 ? -0.908 -3.591 22.090 1.00 95.75 271 LYS A CA 1
ATOM 2123 C C . LYS A 1 271 ? -1.615 -2.242 22.007 1.00 95.75 271 LYS A C 1
ATOM 2125 O O . LYS A 1 271 ? -2.799 -2.168 22.330 1.00 95.75 271 LYS A O 1
ATOM 2130 N N . ALA A 1 272 ? -0.928 -1.204 21.527 1.00 95.50 272 ALA A N 1
ATOM 2131 C CA . ALA A 1 272 ? -1.530 0.107 21.310 1.00 95.50 272 ALA A CA 1
ATOM 2132 C C . ALA A 1 272 ? -2.720 0.019 20.342 1.00 95.50 272 ALA A C 1
ATOM 2134 O O . ALA A 1 272 ? -3.800 0.507 20.654 1.00 95.50 272 ALA A O 1
ATOM 2135 N N . LEU A 1 273 ? -2.567 -0.671 19.208 1.00 97.50 273 LEU A N 1
ATOM 2136 C CA . LEU A 1 273 ? -3.643 -0.837 18.229 1.00 97.50 273 LEU A CA 1
ATOM 2137 C C . LEU A 1 273 ? -4.858 -1.603 18.786 1.00 97.50 273 LEU A C 1
ATOM 2139 O O . LEU A 1 273 ? -5.996 -1.227 18.513 1.00 97.50 273 LEU A O 1
ATOM 2143 N N . VAL A 1 274 ? -4.639 -2.643 19.595 1.00 95.81 274 VAL A N 1
ATOM 2144 C CA . VAL A 1 274 ? -5.724 -3.374 20.274 1.00 95.81 274 VAL A CA 1
ATOM 2145 C C . VAL A 1 274 ? -6.484 -2.456 21.241 1.00 95.81 274 VAL A C 1
ATOM 2147 O O . VAL A 1 274 ? -7.714 -2.496 21.281 1.00 95.81 274 VAL A O 1
ATOM 2150 N N . VAL A 1 275 ? -5.779 -1.596 21.985 1.00 94.50 275 VAL A N 1
ATOM 2151 C CA . VAL A 1 275 ? -6.398 -0.614 22.896 1.00 94.50 275 VAL A CA 1
ATOM 2152 C C . VAL A 1 275 ? -7.211 0.438 22.130 1.00 94.50 275 VAL A C 1
ATOM 2154 O O . VAL A 1 275 ? -8.326 0.773 22.541 1.00 94.50 275 VAL A O 1
ATOM 2157 N N . GLU A 1 276 ? -6.695 0.931 21.003 1.00 95.06 276 GLU A N 1
ATOM 2158 C CA . GLU A 1 276 ? -7.419 1.871 20.136 1.00 95.06 276 GLU A CA 1
ATOM 2159 C C . GLU A 1 276 ? -8.700 1.246 19.569 1.00 95.06 276 GLU A C 1
ATOM 2161 O O . GLU A 1 276 ? -9.773 1.850 19.625 1.00 95.06 276 GLU A O 1
ATOM 2166 N N . ALA A 1 277 ? -8.623 0.002 19.091 1.00 94.12 277 ALA A N 1
ATOM 2167 C CA . ALA A 1 277 ? -9.780 -0.720 18.570 1.00 94.12 277 ALA A CA 1
ATOM 2168 C C . ALA A 1 277 ? -10.886 -0.905 19.625 1.00 94.12 277 ALA A C 1
ATOM 2170 O O . ALA A 1 277 ? -12.066 -0.714 19.328 1.00 94.12 277 ALA A O 1
ATOM 2171 N N . GLU A 1 278 ? -10.511 -1.221 20.866 1.00 92.06 278 GLU A N 1
ATOM 2172 C CA . GLU A 1 278 ? -11.449 -1.341 21.986 1.00 92.06 278 GLU A CA 1
ATOM 2173 C C . GLU A 1 278 ? -12.099 0.004 22.341 1.00 92.06 278 GLU A C 1
ATOM 2175 O O . GLU A 1 278 ? -13.292 0.071 22.644 1.00 92.06 278 GLU A O 1
ATOM 2180 N N . THR A 1 279 ? -11.336 1.094 22.266 1.00 92.75 279 THR A N 1
ATOM 2181 C CA . THR A 1 279 ? -11.859 2.446 22.495 1.00 92.75 279 THR A CA 1
ATOM 2182 C C . THR A 1 279 ? -12.881 2.823 21.423 1.00 92.75 279 THR A C 1
ATOM 2184 O O . THR A 1 279 ? -13.977 3.287 21.749 1.00 92.75 279 THR A O 1
ATOM 2187 N N . LEU A 1 280 ? -12.565 2.545 20.155 1.00 92.62 280 LEU A N 1
ATOM 2188 C CA . LEU A 1 280 ? -13.438 2.801 19.008 1.00 92.62 280 LEU A CA 1
ATOM 2189 C C . LEU A 1 280 ? -14.696 1.935 19.002 1.00 92.62 280 LEU A C 1
ATOM 2191 O O . LEU A 1 280 ? -15.713 2.365 18.472 1.00 92.62 280 LEU A O 1
ATOM 2195 N N . ARG A 1 281 ? -14.679 0.760 19.642 1.00 90.00 281 ARG A N 1
ATOM 2196 C CA . ARG A 1 281 ? -15.854 -0.119 19.767 1.00 90.00 281 ARG A CA 1
ATOM 2197 C C . ARG A 1 281 ? -17.058 0.556 20.432 1.00 90.00 281 ARG A C 1
ATOM 2199 O O . ARG A 1 281 ? -18.187 0.122 20.235 1.00 90.00 281 ARG A O 1
ATOM 2206 N N . ARG A 1 282 ? -16.836 1.624 21.204 1.00 87.44 282 ARG A N 1
ATOM 2207 C CA . ARG A 1 282 ? -17.896 2.426 21.844 1.00 87.44 282 ARG A CA 1
ATOM 2208 C C . ARG A 1 282 ? -18.564 3.426 20.893 1.00 87.44 282 ARG A C 1
ATOM 2210 O O . ARG A 1 282 ? -19.570 4.023 21.267 1.00 87.44 282 ARG A O 1
ATOM 2217 N N . ASP A 1 283 ? -18.000 3.629 19.706 1.00 88.12 283 ASP A N 1
ATOM 2218 C CA . ASP A 1 283 ? -18.486 4.541 18.674 1.00 88.12 283 ASP A CA 1
ATOM 2219 C C . ASP A 1 283 ? -18.922 3.729 17.445 1.00 88.12 283 ASP A C 1
ATOM 2221 O O . ASP A 1 283 ? -18.125 3.407 16.564 1.00 88.12 283 ASP A O 1
ATOM 2225 N N . GLU A 1 284 ? -20.209 3.374 17.384 1.00 83.62 284 GLU A N 1
ATOM 2226 C CA . GLU A 1 284 ? -20.771 2.530 16.316 1.00 83.62 284 GLU A CA 1
ATOM 2227 C C . GLU A 1 284 ? -20.558 3.092 14.903 1.00 83.62 284 GLU A C 1
ATOM 2229 O O . GLU A 1 284 ? -20.602 2.337 13.929 1.00 83.62 284 GLU A O 1
ATOM 2234 N N . ALA A 1 285 ? -20.367 4.407 14.759 1.00 85.88 285 ALA A N 1
ATOM 2235 C CA . ALA A 1 285 ? -20.137 5.020 13.459 1.00 85.88 285 ALA A CA 1
ATOM 2236 C C . ALA A 1 285 ? -18.697 4.784 12.995 1.00 85.88 285 ALA A C 1
ATOM 2238 O O . ALA A 1 285 ? -18.483 4.334 11.869 1.00 85.88 285 ALA A O 1
ATOM 2239 N N . LEU A 1 286 ? -17.716 5.051 13.861 1.00 88.25 286 LEU A N 1
ATOM 2240 C CA . LEU A 1 286 ? -16.301 4.934 13.502 1.00 88.25 286 LEU A CA 1
ATOM 2241 C C . LEU A 1 286 ? -15.771 3.506 13.586 1.00 88.25 286 LEU A C 1
ATOM 2243 O O . LEU A 1 286 ? -14.855 3.155 12.842 1.00 88.25 286 LEU A O 1
ATOM 2247 N N . PHE A 1 287 ? -16.355 2.658 14.435 1.00 89.62 287 PHE A N 1
ATOM 2248 C CA . PHE A 1 287 ? -15.951 1.258 14.547 1.00 89.62 287 PHE A CA 1
ATOM 2249 C C . PHE A 1 287 ? -16.077 0.507 13.215 1.00 89.62 287 PHE A C 1
ATOM 2251 O O . PHE A 1 287 ? -15.269 -0.360 12.898 1.00 89.62 287 PHE A O 1
ATOM 2258 N N . LYS A 1 288 ? -17.035 0.902 12.371 1.00 89.19 288 LYS A N 1
ATOM 2259 C CA . LYS A 1 288 ? -17.254 0.335 11.031 1.00 89.19 288 LYS A CA 1
ATOM 2260 C C . LYS A 1 288 ? -16.135 0.674 10.041 1.00 89.19 288 LYS A C 1
ATOM 2262 O O . LYS A 1 288 ? -16.094 0.106 8.957 1.00 89.19 288 LYS A O 1
ATOM 2267 N N . CYS A 1 289 ? -15.226 1.573 10.409 1.00 90.88 289 CYS A N 1
ATOM 2268 C CA . CYS A 1 289 ? -14.121 2.023 9.573 1.00 90.88 289 CYS A CA 1
ATOM 2269 C C . CYS A 1 289 ? -12.791 1.343 9.922 1.00 90.88 289 CYS A C 1
ATOM 2271 O O . CYS A 1 289 ? -11.776 1.738 9.361 1.00 90.88 289 CYS A O 1
ATOM 2273 N N . ILE A 1 290 ? -12.746 0.376 10.849 1.00 93.88 290 ILE A N 1
ATOM 2274 C CA . ILE A 1 290 ? -11.478 -0.209 11.328 1.00 93.88 290 ILE A CA 1
ATOM 2275 C C . ILE A 1 290 ? -11.279 -1.695 11.008 1.00 93.88 290 ILE A C 1
ATOM 2277 O O . ILE A 1 290 ? -10.472 -2.355 11.663 1.00 93.88 290 ILE A O 1
ATOM 2281 N N . LEU A 1 291 ? -11.948 -2.231 9.981 1.00 94.31 291 LEU A N 1
ATOM 2282 C CA . LEU A 1 291 ? -11.757 -3.632 9.591 1.00 94.31 291 LEU A CA 1
ATOM 2283 C C . LEU A 1 291 ? -10.293 -3.929 9.237 1.00 94.31 291 LEU A C 1
ATOM 2285 O O . LEU A 1 291 ? -9.730 -4.905 9.731 1.00 94.31 291 LEU A O 1
ATOM 2289 N N . TRP A 1 292 ? -9.666 -3.078 8.419 1.00 95.12 292 TRP A N 1
ATOM 2290 C CA . TRP A 1 292 ? -8.264 -3.256 8.044 1.00 95.12 292 TRP A CA 1
ATOM 2291 C C . TRP A 1 292 ? -7.309 -3.159 9.249 1.00 95.12 292 TRP A C 1
ATOM 2293 O O . TRP A 1 292 ? -6.540 -4.101 9.451 1.00 95.12 292 TRP A O 1
ATOM 2303 N N . PRO A 1 293 ? -7.375 -2.119 10.111 1.00 97.44 293 PRO A N 1
ATOM 2304 C CA . PRO A 1 293 ? -6.590 -2.088 11.345 1.00 97.44 293 PRO A CA 1
ATOM 2305 C C . PRO A 1 293 ? -6.761 -3.326 12.241 1.00 97.44 293 PRO A C 1
ATOM 2307 O O . PRO A 1 293 ? -5.763 -3.877 12.704 1.00 97.44 293 PRO A O 1
ATOM 2310 N N . LEU A 1 294 ? -7.994 -3.812 12.442 1.00 96.69 294 LEU A N 1
ATOM 2311 C CA . LEU A 1 294 ? -8.260 -5.040 13.207 1.00 96.69 294 LEU A CA 1
ATOM 2312 C C . LEU A 1 294 ? -7.592 -6.263 12.575 1.00 96.69 294 LEU A C 1
ATOM 2314 O O . LEU A 1 294 ? -7.015 -7.096 13.274 1.00 96.69 294 LEU A O 1
ATOM 2318 N N . PHE A 1 295 ? -7.661 -6.366 11.251 1.00 95.75 295 PHE A N 1
ATOM 2319 C CA . PHE A 1 295 ? -7.062 -7.466 10.512 1.00 95.75 295 PHE A CA 1
ATOM 2320 C C . PHE A 1 295 ? -5.532 -7.470 10.627 1.00 95.75 295 PHE A C 1
ATOM 2322 O O . PHE A 1 295 ? -4.946 -8.509 10.927 1.00 95.75 295 PHE A O 1
ATOM 2329 N N . ILE A 1 296 ? -4.885 -6.309 10.480 1.00 96.06 296 ILE A N 1
ATOM 2330 C CA . ILE A 1 296 ? -3.432 -6.172 10.660 1.00 96.06 296 ILE A CA 1
ATOM 2331 C C . ILE A 1 296 ? -3.012 -6.513 12.092 1.00 96.06 296 ILE A C 1
ATOM 2333 O O . ILE A 1 296 ? -2.062 -7.272 12.283 1.00 96.06 296 ILE A O 1
ATOM 2337 N N . ALA A 1 297 ? -3.739 -6.014 13.096 1.00 96.69 297 ALA A N 1
ATOM 2338 C CA . ALA A 1 297 ? -3.488 -6.364 14.492 1.00 96.69 297 ALA A CA 1
ATOM 2339 C C . ALA A 1 297 ? -3.587 -7.878 14.718 1.00 96.69 297 ALA A C 1
ATOM 2341 O O . ALA A 1 297 ? -2.735 -8.462 15.383 1.00 96.69 297 ALA A O 1
ATOM 2342 N N . GLY A 1 298 ? -4.604 -8.524 14.141 1.00 95.50 298 GLY A N 1
ATOM 2343 C CA . GLY A 1 298 ? -4.809 -9.964 14.252 1.00 95.50 298 GLY A CA 1
ATOM 2344 C C . GLY A 1 298 ? -3.687 -10.789 13.624 1.00 95.50 298 GLY A C 1
ATOM 2345 O O . GLY A 1 298 ? -3.274 -11.785 14.215 1.00 95.50 298 GLY A O 1
ATOM 2346 N N . LEU A 1 299 ? -3.182 -10.378 12.459 1.00 93.31 299 LEU A N 1
ATOM 2347 C CA . LEU A 1 299 ? -2.084 -11.068 11.774 1.00 93.31 299 LEU A CA 1
ATOM 2348 C C . LEU A 1 299 ? -0.768 -10.985 12.552 1.00 93.31 299 LEU A C 1
ATOM 2350 O O . LEU A 1 299 ? -0.003 -11.947 12.561 1.00 93.31 299 LEU A O 1
ATOM 2354 N N . GLU A 1 300 ? -0.522 -9.852 13.206 1.00 94.25 300 GLU A N 1
ATOM 2355 C CA . GLU A 1 300 ? 0.696 -9.622 13.981 1.00 94.25 300 GLU A CA 1
ATOM 2356 C C . GLU A 1 300 ? 0.611 -10.140 15.428 1.00 94.25 300 GLU A C 1
ATOM 2358 O O . GLU A 1 300 ? 1.632 -10.354 16.076 1.00 94.25 300 GLU A O 1
ATOM 2363 N N . SER A 1 301 ? -0.598 -10.374 15.944 1.00 93.44 301 SER A N 1
ATOM 2364 C CA . SER A 1 301 ? -0.812 -10.842 17.317 1.00 93.44 301 SER A CA 1
ATOM 2365 C C . SER A 1 301 ? -0.168 -12.207 17.558 1.00 93.44 301 SER A C 1
ATOM 2367 O O . SER A 1 301 ? -0.587 -13.215 16.983 1.00 93.44 301 SER A O 1
ATOM 2369 N N . GLN A 1 302 ? 0.783 -12.265 18.489 1.00 87.25 302 GLN A N 1
ATOM 2370 C CA . GLN A 1 302 ? 1.414 -13.519 18.915 1.00 87.25 302 GLN A CA 1
ATOM 2371 C C . GLN A 1 302 ? 0.695 -14.134 20.122 1.00 87.25 302 GLN A C 1
ATOM 2373 O O . GLN A 1 302 ? 0.488 -15.349 20.186 1.00 87.25 302 GLN A O 1
ATOM 2378 N N . GLU A 1 303 ? 0.239 -13.294 21.055 1.00 90.44 303 GLU A N 1
ATOM 2379 C CA . GLU A 1 303 ? -0.398 -13.728 22.297 1.00 90.44 303 GLU A CA 1
ATOM 2380 C C . GLU A 1 303 ? -1.852 -14.183 22.087 1.00 90.44 303 GLU A C 1
ATOM 2382 O O . GLU A 1 303 ? -2.651 -13.528 21.412 1.00 90.44 303 GLU A O 1
ATOM 2387 N N . GLN A 1 304 ? -2.252 -15.271 22.755 1.00 92.19 304 GLN A N 1
ATOM 2388 C CA . GLN A 1 304 ? -3.628 -15.781 22.683 1.00 92.19 304 GLN A CA 1
ATOM 2389 C C . GLN A 1 304 ? -4.670 -14.771 23.202 1.00 92.19 304 GLN A C 1
ATOM 2391 O O . GLN A 1 304 ? -5.808 -14.739 22.724 1.00 92.19 304 GLN A O 1
ATOM 2396 N N . SER A 1 305 ? -4.285 -13.928 24.162 1.00 93.19 305 SER A N 1
ATOM 2397 C CA . SER A 1 305 ? -5.103 -12.844 24.719 1.00 93.19 305 SER A CA 1
ATOM 2398 C C . SER A 1 305 ? -5.468 -11.804 23.651 1.00 93.19 305 SER A C 1
ATOM 2400 O O . SER A 1 305 ? -6.642 -11.448 23.526 1.00 93.19 305 SER A O 1
ATOM 2402 N N . GLN A 1 306 ? -4.491 -11.376 22.845 1.00 93.62 306 GLN A N 1
ATOM 2403 C CA . GLN A 1 306 ? -4.657 -10.420 21.747 1.00 93.62 306 GLN A CA 1
ATOM 2404 C C . GLN A 1 306 ? -5.524 -11.017 20.633 1.00 93.62 306 GLN A C 1
ATOM 2406 O O . GLN A 1 306 ? -6.520 -10.411 20.238 1.00 93.62 306 GLN A O 1
ATOM 2411 N N . LYS A 1 307 ? -5.226 -12.254 20.206 1.00 94.25 307 LYS A N 1
ATOM 2412 C CA . LYS A 1 307 ? -6.020 -12.988 19.200 1.00 94.25 307 LYS A CA 1
ATOM 2413 C C . LYS A 1 307 ? -7.494 -13.093 19.603 1.00 94.25 307 LYS A C 1
ATOM 2415 O O . LYS A 1 307 ? -8.391 -12.878 18.790 1.00 94.25 307 LYS A O 1
ATOM 2420 N N . SER A 1 308 ? -7.754 -13.381 20.879 1.00 94.19 308 SER A N 1
ATOM 2421 C CA . SER A 1 308 ? -9.117 -13.459 21.421 1.00 94.19 308 SER A CA 1
ATOM 2422 C C . SER A 1 308 ? -9.818 -12.094 21.431 1.00 94.19 308 SER A C 1
ATOM 2424 O O . SER A 1 308 ? -10.987 -12.015 21.062 1.00 94.19 308 SER A O 1
ATOM 2426 N N . HIS A 1 309 ? -9.113 -11.009 21.772 1.00 93.94 309 HIS A N 1
ATOM 2427 C CA . HIS A 1 309 ? -9.673 -9.651 21.709 1.00 93.94 309 HIS A CA 1
ATOM 2428 C C . HIS A 1 309 ? -10.030 -9.231 20.282 1.00 93.94 309 HIS A C 1
ATOM 2430 O O . HIS A 1 309 ? -11.130 -8.726 20.052 1.00 93.94 309 HIS A O 1
ATOM 2436 N N . ILE A 1 310 ? -9.141 -9.477 19.316 1.00 95.88 310 ILE A N 1
ATOM 2437 C CA . ILE A 1 310 ? -9.402 -9.166 17.906 1.00 95.88 310 ILE A CA 1
ATOM 2438 C C . ILE A 1 310 ? -10.596 -9.964 17.380 1.00 95.88 310 ILE A C 1
ATOM 2440 O O . ILE A 1 310 ? -11.456 -9.388 16.714 1.00 95.88 310 ILE A O 1
ATOM 2444 N N . ARG A 1 311 ? -10.712 -11.254 17.733 1.00 95.19 311 ARG A N 1
ATOM 2445 C CA . ARG A 1 311 ? -11.893 -12.062 17.388 1.00 95.19 311 ARG A CA 1
ATOM 2446 C C . ARG A 1 311 ? -13.181 -11.425 17.917 1.00 95.19 311 ARG A C 1
ATOM 2448 O O . ARG A 1 311 ? -14.098 -11.203 17.135 1.00 95.19 311 ARG A O 1
ATOM 2455 N N . ASN A 1 312 ? -13.222 -11.047 19.194 1.00 94.62 312 ASN A N 1
ATOM 2456 C CA . ASN A 1 312 ? -14.402 -10.410 19.793 1.00 94.62 312 ASN A CA 1
ATOM 2457 C C . ASN A 1 312 ? -14.763 -9.077 19.106 1.00 94.62 312 ASN A C 1
ATOM 2459 O O . ASN A 1 312 ? -15.943 -8.753 18.934 1.00 94.62 312 ASN A O 1
ATOM 2463 N N . CYS A 1 313 ? -13.755 -8.298 18.698 1.00 94.62 313 CYS A N 1
ATOM 2464 C CA . CYS A 1 313 ? -13.965 -7.072 17.929 1.00 94.62 313 CYS A CA 1
ATOM 2465 C C . CYS A 1 313 ? -14.576 -7.375 16.556 1.00 94.62 313 CYS A C 1
ATOM 2467 O O . CYS A 1 313 ? -15.554 -6.739 16.176 1.00 94.62 313 CYS A O 1
ATOM 2469 N N . LEU A 1 314 ? -14.053 -8.366 15.830 1.00 94.88 314 LEU A N 1
ATOM 2470 C CA . LEU A 1 314 ? -14.580 -8.767 14.522 1.00 94.88 314 LEU A CA 1
ATOM 2471 C C . LEU A 1 314 ? -15.997 -9.349 14.619 1.00 94.88 314 LEU A C 1
ATOM 2473 O O . LEU A 1 314 ? -16.831 -9.058 13.769 1.00 94.88 314 LEU A O 1
ATOM 2477 N N . GLU A 1 315 ? -16.319 -10.101 15.671 1.00 93.25 315 GLU A N 1
ATOM 2478 C CA . GLU A 1 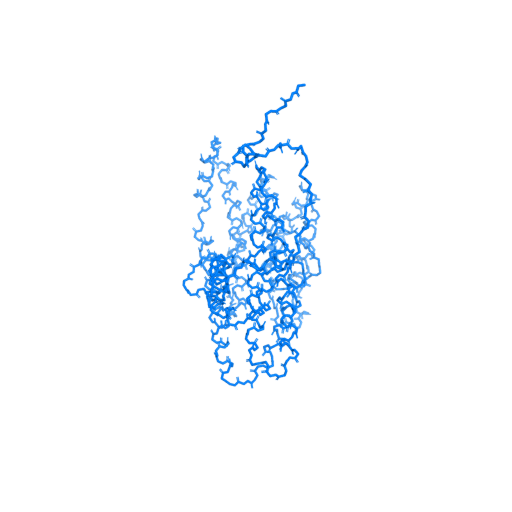315 ? -17.685 -10.580 15.923 1.00 93.25 315 GLU A CA 1
ATOM 2479 C C . GLU A 1 315 ? -18.662 -9.420 16.143 1.00 93.25 315 GLU A C 1
ATOM 2481 O O . GLU A 1 315 ? -19.747 -9.398 15.556 1.00 93.25 315 GLU A O 1
ATOM 2486 N N . SER A 1 316 ? -18.250 -8.419 16.927 1.00 91.19 316 SER A N 1
ATOM 2487 C CA . SER A 1 316 ? -19.018 -7.184 17.123 1.00 91.19 316 SER A CA 1
ATOM 2488 C C . SER A 1 316 ? -19.165 -6.422 15.800 1.00 91.19 316 SER A C 1
ATOM 2490 O O . SER A 1 316 ? -20.256 -5.983 15.448 1.00 91.19 316 SER A O 1
ATOM 2492 N N . PHE A 1 317 ? -18.097 -6.340 15.003 1.00 92.00 317 PHE A N 1
ATOM 2493 C CA . PHE A 1 317 ? -18.106 -5.675 13.699 1.00 92.00 317 PHE A CA 1
ATOM 2494 C C . PHE A 1 317 ? -19.085 -6.362 12.739 1.00 92.00 317 PHE A C 1
ATOM 2496 O O . PHE A 1 317 ? -19.885 -5.697 12.077 1.00 92.00 317 PHE A O 1
ATOM 2503 N N . TRP A 1 318 ? -19.069 -7.696 12.673 1.00 89.69 318 TRP A N 1
ATOM 2504 C CA . TRP A 1 318 ? -20.042 -8.474 11.909 1.00 89.69 318 TRP A CA 1
ATOM 2505 C C . TRP A 1 318 ? -21.463 -8.223 12.408 1.00 89.69 318 TRP A C 1
ATOM 2507 O O . TRP A 1 318 ? -22.370 -8.039 11.595 1.00 89.69 318 TRP A O 1
ATOM 2517 N N . PHE A 1 319 ? -21.671 -8.198 13.727 1.00 88.94 319 PHE A N 1
ATOM 2518 C CA . PHE A 1 319 ? -22.990 -7.960 14.295 1.00 88.94 319 PHE A CA 1
ATOM 2519 C C . PHE A 1 319 ? -23.571 -6.618 13.827 1.00 88.94 319 PHE A C 1
ATOM 2521 O O . PHE A 1 319 ? -24.719 -6.602 13.381 1.00 88.94 319 PHE A O 1
ATOM 2528 N N . GLU A 1 320 ? -22.757 -5.563 13.824 1.00 84.75 320 GLU A N 1
ATOM 2529 C CA . GLU A 1 320 ? -23.149 -4.204 13.438 1.00 84.75 320 GLU A CA 1
ATOM 2530 C C . GLU A 1 320 ? -23.299 -3.991 11.925 1.00 84.75 320 GLU A C 1
ATOM 2532 O O . GLU A 1 320 ? -24.152 -3.224 11.479 1.00 84.75 320 GLU A O 1
ATOM 2537 N N . THR A 1 321 ? -22.457 -4.634 11.113 1.00 87.88 321 THR A N 1
ATOM 2538 C CA . THR A 1 321 ? -22.364 -4.324 9.672 1.00 87.88 321 THR A CA 1
ATOM 2539 C C . THR A 1 321 ? -22.997 -5.366 8.763 1.00 87.88 321 THR A C 1
ATOM 2541 O O . THR A 1 321 ? -23.424 -5.032 7.661 1.00 87.88 321 THR A O 1
ATOM 2544 N N . LYS A 1 322 ? -23.044 -6.633 9.198 1.00 88.44 322 LYS A N 1
ATOM 2545 C CA . LYS A 1 322 ? -23.394 -7.800 8.366 1.00 88.44 322 LYS A CA 1
ATOM 2546 C C . LYS A 1 322 ? -22.542 -7.925 7.093 1.00 88.44 322 LYS A C 1
ATOM 2548 O O . LYS A 1 322 ? -22.957 -8.568 6.127 1.00 88.44 322 LYS A O 1
ATOM 2553 N N . CYS A 1 323 ? -21.349 -7.329 7.074 1.00 85.38 323 CYS A N 1
ATOM 2554 C CA . CYS A 1 323 ? -20.481 -7.360 5.906 1.00 85.38 323 CYS A CA 1
ATOM 2555 C C . CYS A 1 323 ? -19.692 -8.676 5.840 1.00 85.38 323 CYS A C 1
ATOM 2557 O O . CYS A 1 323 ? -18.977 -9.049 6.767 1.00 85.38 323 CYS A O 1
ATOM 2559 N N . ILE A 1 324 ? -19.798 -9.386 4.712 1.00 86.75 324 ILE A N 1
ATOM 2560 C CA . ILE A 1 324 ? -19.153 -10.698 4.522 1.00 86.75 324 ILE A CA 1
ATOM 2561 C C . ILE A 1 324 ? -17.619 -10.629 4.565 1.00 86.75 324 ILE A C 1
ATOM 2563 O O . ILE A 1 324 ? -16.963 -11.612 4.903 1.00 86.75 324 ILE A O 1
ATOM 2567 N N . ASN A 1 325 ? -17.037 -9.461 4.272 1.00 86.06 325 ASN A N 1
ATOM 2568 C CA . ASN A 1 325 ? -15.596 -9.226 4.378 1.00 86.06 325 ASN A CA 1
ATOM 2569 C C . ASN A 1 325 ? -15.059 -9.494 5.796 1.00 86.06 325 ASN A C 1
ATOM 2571 O O . ASN A 1 325 ? -13.926 -9.945 5.931 1.00 86.06 325 ASN A O 1
ATOM 2575 N N . VAL A 1 326 ? -15.881 -9.324 6.833 1.00 88.50 326 VAL A N 1
ATOM 2576 C CA . VAL A 1 326 ? -15.526 -9.643 8.221 1.00 88.50 326 VAL A CA 1
ATOM 2577 C C . VAL A 1 326 ? -15.361 -11.147 8.419 1.00 88.50 326 VAL A C 1
ATOM 2579 O O . VAL A 1 326 ? -14.390 -11.587 9.025 1.00 88.50 326 VAL A O 1
ATOM 2582 N N . ILE A 1 327 ? -16.272 -11.952 7.862 1.00 87.50 327 ILE A N 1
ATOM 2583 C CA . ILE A 1 327 ? -16.189 -13.418 7.930 1.00 87.50 327 ILE A CA 1
ATOM 2584 C C . ILE A 1 327 ? -14.933 -13.909 7.212 1.00 87.50 327 ILE A C 1
ATOM 2586 O O . ILE A 1 327 ? -14.226 -14.782 7.716 1.00 87.50 327 ILE A O 1
ATOM 2590 N N . ASN A 1 328 ? -14.614 -13.299 6.069 1.00 88.69 328 ASN A N 1
ATOM 2591 C CA . ASN A 1 328 ? -13.385 -13.590 5.339 1.00 88.69 328 ASN A CA 1
ATOM 2592 C C . ASN A 1 328 ? -12.148 -13.241 6.181 1.00 88.69 328 ASN A C 1
ATOM 2594 O O . ASN A 1 328 ? -11.248 -14.068 6.302 1.00 88.69 328 ASN A O 1
ATOM 2598 N N . ALA A 1 329 ? -12.131 -12.062 6.816 1.00 91.12 329 ALA A N 1
ATOM 2599 C CA . ALA A 1 329 ? -11.050 -11.637 7.703 1.00 91.12 329 ALA A CA 1
ATOM 2600 C C . ALA A 1 329 ? -10.834 -12.630 8.857 1.00 91.12 329 ALA A C 1
ATOM 2602 O O . ALA A 1 329 ? -9.715 -13.097 9.051 1.00 91.12 329 ALA A O 1
ATOM 2603 N N . VAL A 1 330 ? -11.902 -13.009 9.572 1.00 91.94 330 VAL A N 1
ATOM 2604 C CA . VAL A 1 330 ? -11.844 -13.998 10.666 1.00 91.94 330 VAL A CA 1
ATOM 2605 C C . VAL A 1 330 ? -11.311 -15.335 10.159 1.00 91.94 330 VAL A C 1
ATOM 2607 O O . VAL A 1 330 ? -10.367 -15.870 10.729 1.00 91.94 330 VAL A O 1
ATOM 2610 N N . THR A 1 331 ? -11.852 -15.842 9.051 1.00 89.25 331 THR A N 1
ATOM 2611 C CA . THR A 1 331 ? -11.436 -17.131 8.475 1.00 89.25 331 THR A CA 1
ATOM 2612 C C . THR A 1 331 ? -9.948 -17.140 8.127 1.00 89.25 331 THR A C 1
ATOM 2614 O O . THR A 1 331 ? -9.258 -18.133 8.355 1.00 89.25 331 THR A O 1
ATOM 2617 N N . ILE A 1 332 ? -9.433 -16.038 7.575 1.00 88.75 332 ILE A N 1
ATOM 2618 C CA . ILE A 1 332 ? -8.010 -15.903 7.256 1.00 88.75 332 ILE A CA 1
ATOM 2619 C C . ILE A 1 332 ? -7.181 -15.875 8.543 1.00 88.75 332 ILE A C 1
ATOM 2621 O O . ILE A 1 332 ? -6.227 -16.642 8.656 1.00 88.75 332 ILE A O 1
ATOM 2625 N N . LEU A 1 333 ? -7.555 -15.050 9.524 1.00 92.06 333 LEU A N 1
ATOM 2626 C CA . LEU A 1 333 ? -6.850 -14.963 10.806 1.00 92.06 333 LEU A CA 1
ATOM 2627 C C . LEU A 1 333 ? -6.776 -16.316 11.514 1.00 92.06 333 LEU A C 1
ATOM 2629 O O . LEU A 1 333 ? -5.712 -16.702 11.986 1.00 92.06 333 LEU A O 1
ATOM 2633 N N . GLU A 1 334 ? -7.866 -17.079 11.523 1.00 89.88 334 GLU A N 1
ATOM 2634 C CA . GLU A 1 334 ? -7.891 -18.407 12.135 1.00 89.88 334 GLU A CA 1
ATOM 2635 C C . GLU A 1 334 ? -6.920 -19.376 11.470 1.00 89.88 334 GLU A C 1
ATOM 2637 O O . GLU A 1 334 ? -6.241 -20.121 12.172 1.00 89.88 334 GLU A O 1
ATOM 2642 N N . ARG A 1 335 ? -6.761 -19.312 10.143 1.00 86.94 335 ARG A N 1
ATOM 2643 C CA . ARG A 1 335 ? -5.732 -20.094 9.440 1.00 86.94 335 ARG A CA 1
ATOM 2644 C C . ARG A 1 335 ? -4.319 -19.689 9.855 1.00 86.94 335 ARG A C 1
ATOM 2646 O O . ARG A 1 335 ? -3.468 -20.560 9.987 1.00 86.94 335 ARG A O 1
ATOM 2653 N N . PHE A 1 336 ? -4.067 -18.398 10.069 1.00 86.31 336 PHE A N 1
ATOM 2654 C CA . PHE A 1 336 ? -2.764 -17.906 10.533 1.00 86.31 336 PHE A CA 1
ATOM 2655 C C . PHE A 1 336 ? -2.490 -18.202 12.010 1.00 86.31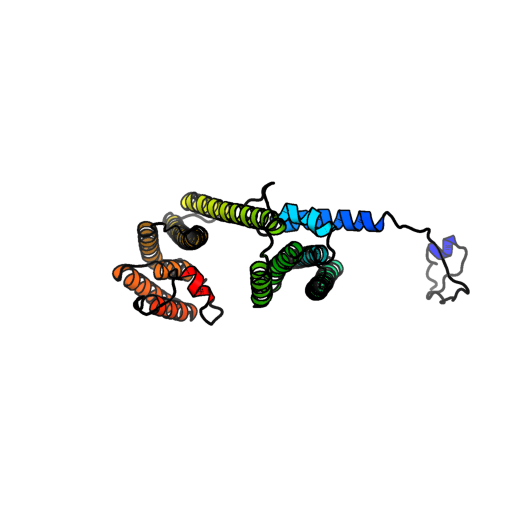 336 PHE A C 1
ATOM 2657 O O . PHE A 1 336 ? -1.330 -18.243 12.415 1.00 86.31 336 PHE A O 1
ATOM 2664 N N . TRP A 1 337 ? -3.530 -18.392 12.821 1.00 89.25 337 TRP A N 1
ATOM 2665 C CA . TRP A 1 337 ? -3.399 -18.658 14.251 1.00 89.25 337 TRP A CA 1
ATOM 2666 C C . TRP A 1 337 ? -3.214 -20.139 14.600 1.00 89.25 337 TRP A C 1
ATOM 2668 O O . TRP A 1 337 ? -2.828 -20.423 15.735 1.00 89.25 337 TRP A O 1
ATOM 2678 N N . VAL A 1 338 ? -3.466 -21.063 13.666 1.00 82.44 338 VAL A N 1
ATOM 2679 C CA . VAL A 1 338 ? -3.173 -22.497 13.829 1.00 82.44 338 VAL A CA 1
ATOM 2680 C C . VAL A 1 338 ? -1.658 -22.740 13.713 1.00 82.44 338 VAL A C 1
ATOM 2682 O O . VAL A 1 338 ? -0.993 -22.158 12.863 1.00 82.44 338 VAL A O 1
ATOM 2685 N N . ASP A 1 339 ? -1.140 -23.574 14.619 1.00 59.25 339 ASP A N 1
ATOM 2686 C CA . ASP A 1 339 ? 0.273 -23.797 14.965 1.00 59.25 339 ASP A CA 1
ATOM 2687 C C . ASP A 1 339 ? 1.272 -23.781 13.771 1.00 59.25 339 ASP A C 1
ATOM 2689 O O . ASP A 1 339 ? 1.108 -24.547 12.815 1.00 59.25 339 ASP A O 1
ATOM 2693 N N . PRO A 1 340 ? 2.331 -22.943 13.817 1.00 55.38 340 PRO A N 1
ATOM 2694 C CA . PRO A 1 340 ? 3.329 -22.779 12.750 1.00 55.38 340 PRO A CA 1
ATOM 2695 C C . PRO A 1 340 ? 4.223 -24.005 12.480 1.00 55.38 340 PRO A C 1
ATOM 2697 O O . PRO A 1 340 ? 4.976 -23.998 11.509 1.00 55.38 340 PRO A O 1
ATOM 2700 N N . SER A 1 341 ? 4.145 -25.062 13.291 1.00 50.66 341 SER A N 1
ATOM 2701 C CA . SER A 1 341 ? 5.014 -26.249 13.208 1.00 50.66 341 SER A CA 1
ATOM 2702 C C . SER A 1 341 ? 4.794 -27.172 11.992 1.00 50.66 341 SER A C 1
ATOM 2704 O O . SER A 1 341 ? 5.618 -28.051 11.756 1.00 50.66 341 SER A O 1
ATOM 2706 N N . ASN A 1 342 ? 3.749 -26.959 11.180 1.00 46.41 342 ASN A N 1
ATOM 2707 C CA . ASN A 1 342 ? 3.483 -27.726 9.946 1.00 46.41 342 ASN A CA 1
ATOM 2708 C C . ASN A 1 342 ? 3.809 -26.971 8.641 1.00 46.41 342 ASN A C 1
ATOM 2710 O O . ASN A 1 342 ? 3.446 -27.432 7.558 1.00 46.41 342 ASN A O 1
ATOM 2714 N N . VAL A 1 343 ? 4.462 -25.807 8.712 1.00 53.94 343 VAL A N 1
ATOM 2715 C CA . VAL A 1 343 ? 4.857 -25.046 7.518 1.00 53.94 343 VAL A CA 1
ATOM 2716 C C . VAL A 1 343 ? 6.365 -25.208 7.317 1.00 53.94 343 VAL A C 1
ATOM 2718 O O . VAL A 1 343 ? 7.149 -24.455 7.879 1.00 53.94 343 VAL A O 1
ATOM 2721 N N . GLU A 1 344 ? 6.771 -26.202 6.520 1.00 45.00 344 GLU A N 1
ATOM 2722 C CA . GLU A 1 344 ? 8.174 -26.527 6.171 1.00 45.00 344 GLU A CA 1
ATOM 2723 C C . GLU A 1 344 ? 8.910 -25.434 5.357 1.00 45.00 344 GLU A C 1
ATOM 2725 O O . GLU A 1 344 ? 9.990 -25.679 4.824 1.00 45.00 344 GLU A O 1
ATOM 2730 N N . ASP A 1 345 ? 8.353 -24.228 5.237 1.00 50.41 345 ASP A N 1
ATOM 2731 C CA . ASP A 1 345 ? 8.889 -23.170 4.384 1.00 50.41 345 ASP A CA 1
ATOM 2732 C C . ASP A 1 345 ? 9.334 -21.959 5.218 1.00 50.41 345 ASP A C 1
ATOM 2734 O O . ASP A 1 345 ? 8.567 -21.405 6.007 1.00 50.41 345 ASP A O 1
ATOM 2738 N N . ASP A 1 346 ? 10.572 -21.518 4.992 1.00 45.47 346 ASP A N 1
ATOM 2739 C CA . ASP A 1 346 ? 11.309 -20.418 5.653 1.00 45.47 346 ASP A CA 1
ATOM 2740 C C . ASP A 1 346 ? 10.668 -19.016 5.413 1.00 45.47 346 ASP A C 1
ATOM 2742 O O . ASP A 1 346 ? 11.234 -17.944 5.643 1.00 45.47 346 ASP A O 1
ATOM 2746 N N . SER A 1 347 ? 9.423 -18.989 4.931 1.00 50.97 347 SER A N 1
ATOM 2747 C CA . SER A 1 347 ? 8.639 -17.824 4.515 1.00 50.97 347 SER A CA 1
ATOM 2748 C C . SER A 1 347 ? 7.743 -17.250 5.631 1.00 50.97 347 SER A C 1
ATOM 2750 O O . SER A 1 347 ? 6.713 -16.637 5.361 1.00 50.97 347 SER A O 1
ATOM 2752 N N . SER A 1 348 ? 8.166 -17.375 6.894 1.00 56.97 348 SER A N 1
ATOM 2753 C CA . SER A 1 348 ? 7.390 -17.188 8.144 1.00 56.97 348 SER A CA 1
ATOM 2754 C C . SER A 1 348 ? 6.537 -15.908 8.333 1.00 56.97 348 SER A C 1
ATOM 2756 O O . SER A 1 348 ? 5.714 -15.867 9.248 1.00 56.97 348 SER A O 1
ATOM 2758 N N . SER A 1 349 ? 6.626 -14.876 7.485 1.00 71.38 349 SER A N 1
ATOM 2759 C CA . SER A 1 349 ? 5.851 -13.634 7.646 1.00 71.38 349 SER A CA 1
ATOM 2760 C C . SER A 1 349 ? 4.535 -13.710 6.897 1.00 71.38 349 SER A C 1
ATOM 2762 O O . SER A 1 349 ? 4.467 -14.053 5.713 1.00 71.38 349 SER A O 1
ATOM 2764 N N . TRP A 1 350 ? 3.468 -13.337 7.595 1.00 84.12 350 TRP A N 1
ATOM 2765 C CA . TRP A 1 350 ? 2.126 -13.276 7.036 1.00 84.12 350 TRP A CA 1
ATOM 2766 C C . TRP A 1 350 ? 2.031 -12.341 5.820 1.00 84.12 350 TRP A C 1
ATOM 2768 O O . TRP A 1 350 ? 1.218 -12.594 4.935 1.00 84.12 350 TRP A O 1
ATOM 2778 N N . VAL A 1 351 ? 2.897 -11.323 5.708 1.00 82.50 351 VAL A N 1
ATOM 2779 C CA . VAL A 1 351 ? 2.804 -10.285 4.666 1.00 82.50 351 VAL A CA 1
ATOM 2780 C C . VAL A 1 351 ? 2.937 -10.834 3.239 1.00 82.50 351 VAL A C 1
ATOM 2782 O O . VAL A 1 351 ? 2.258 -10.359 2.334 1.00 82.50 351 VAL A O 1
ATOM 2785 N N . PHE A 1 352 ? 3.746 -11.880 3.030 1.00 72.19 352 PHE A N 1
ATOM 2786 C CA . PHE A 1 352 ? 3.886 -12.534 1.721 1.00 72.19 352 PHE A CA 1
ATOM 2787 C C . PHE A 1 352 ? 2.930 -13.716 1.542 1.00 72.19 352 PHE A C 1
ATOM 2789 O O . PHE A 1 352 ? 2.427 -13.922 0.436 1.00 72.19 352 PHE A O 1
ATOM 2796 N N . ARG A 1 353 ? 2.620 -14.451 2.621 1.00 74.06 353 ARG A N 1
ATOM 2797 C CA . ARG A 1 353 ? 1.629 -15.543 2.594 1.00 74.06 353 ARG A CA 1
ATOM 2798 C C . ARG A 1 353 ? 0.236 -15.032 2.224 1.00 74.06 353 ARG A C 1
ATOM 2800 O O . ARG A 1 353 ? -0.480 -15.704 1.491 1.00 74.06 353 ARG A O 1
ATOM 2807 N N . MET A 1 354 ? -0.108 -13.809 2.631 1.00 74.62 354 MET A N 1
ATOM 2808 C CA . MET A 1 354 ? -1.350 -13.141 2.230 1.00 74.62 354 MET A CA 1
ATOM 2809 C C . MET A 1 354 ? -1.515 -13.037 0.707 1.00 74.62 354 MET A C 1
ATOM 2811 O O . MET A 1 354 ? -2.617 -13.228 0.207 1.00 74.62 354 MET A O 1
ATOM 2815 N N . GLY A 1 355 ? -0.434 -12.794 -0.043 1.00 63.66 355 GLY A N 1
ATOM 2816 C CA . GLY A 1 355 ? -0.476 -12.707 -1.510 1.00 63.66 355 GLY A CA 1
ATOM 2817 C C . GLY A 1 355 ? -0.582 -14.059 -2.229 1.00 63.66 355 GLY A C 1
ATOM 2818 O O . GLY A 1 355 ? -0.753 -14.088 -3.447 1.00 63.66 355 GLY A O 1
ATOM 2819 N N . GLN A 1 356 ? -0.448 -15.166 -1.494 1.00 64.31 356 GLN A N 1
ATOM 2820 C CA . GLN A 1 356 ? -0.571 -16.536 -2.002 1.00 64.31 356 GLN A CA 1
ATOM 2821 C C . GLN A 1 356 ? -1.932 -17.163 -1.681 1.00 64.31 356 GLN A C 1
ATOM 2823 O O . GLN A 1 356 ? -2.252 -18.220 -2.222 1.00 64.31 356 GLN A O 1
ATOM 2828 N N . LEU A 1 357 ? -2.731 -16.535 -0.814 1.00 66.38 357 LEU A N 1
ATOM 2829 C CA . LEU A 1 357 ? -4.089 -16.985 -0.540 1.00 66.38 357 LEU A CA 1
ATOM 2830 C C . LEU A 1 357 ? -4.944 -16.825 -1.799 1.00 66.38 357 LEU A C 1
ATOM 2832 O O . LEU A 1 357 ? -4.954 -15.771 -2.429 1.00 66.38 357 LEU A O 1
ATOM 2836 N N . GLU A 1 358 ? -5.680 -17.873 -2.159 1.00 57.16 358 GLU A N 1
ATOM 2837 C CA . GLU A 1 358 ? -6.664 -17.793 -3.236 1.00 57.16 358 GLU A CA 1
ATOM 2838 C C . GLU A 1 358 ? -7.781 -16.804 -2.853 1.00 57.16 358 GLU A C 1
ATOM 2840 O O . GLU A 1 358 ? -8.319 -16.870 -1.745 1.00 57.16 358 GLU A O 1
ATOM 2845 N N . GLY A 1 359 ? -8.125 -15.891 -3.768 1.00 58.34 359 GLY A N 1
ATOM 2846 C CA . GLY A 1 359 ? -9.225 -14.928 -3.629 1.00 58.34 359 GLY A CA 1
ATOM 2847 C C . GLY A 1 359 ? -8.792 -13.456 -3.665 1.00 58.34 359 GLY A C 1
ATOM 2848 O O . GLY A 1 359 ? -7.796 -13.067 -3.062 1.00 58.34 359 GLY A O 1
ATOM 2849 N N . ASP A 1 360 ? -9.575 -12.622 -4.356 1.00 56.50 360 ASP A N 1
ATOM 2850 C CA . ASP A 1 360 ? -9.445 -11.160 -4.326 1.00 56.50 360 ASP A CA 1
ATOM 2851 C C . ASP A 1 360 ? -10.163 -10.621 -3.076 1.00 56.50 360 ASP A C 1
ATOM 2853 O O . ASP A 1 360 ? -11.358 -10.310 -3.101 1.00 56.50 360 ASP A O 1
ATOM 2857 N N . TRP A 1 361 ? -9.459 -10.564 -1.944 1.00 68.75 361 TRP A N 1
ATOM 2858 C CA . TRP A 1 361 ? -10.051 -10.141 -0.672 1.00 68.75 361 TRP A CA 1
ATOM 2859 C C . TRP A 1 361 ? -10.028 -8.620 -0.520 1.00 68.75 361 TRP A C 1
ATOM 2861 O O . TRP A 1 361 ? -8.968 -8.002 -0.437 1.00 68.75 361 TRP A O 1
ATOM 2871 N N . LEU A 1 362 ? -11.213 -8.015 -0.424 1.00 68.38 362 LEU A N 1
ATOM 2872 C CA . LEU A 1 362 ? -11.360 -6.609 -0.065 1.00 68.38 362 LEU A CA 1
ATOM 2873 C C . LEU A 1 362 ? -11.545 -6.481 1.451 1.00 68.38 362 LEU A C 1
ATOM 2875 O O . LEU A 1 362 ? -12.625 -6.748 1.981 1.00 68.38 362 LEU A O 1
ATOM 2879 N N . LEU A 1 363 ? -10.476 -6.076 2.129 1.00 72.62 363 LEU A N 1
ATOM 2880 C CA . LEU A 1 363 ? -10.428 -5.861 3.575 1.00 72.62 363 LEU A CA 1
ATOM 2881 C C . LEU A 1 363 ? -10.181 -4.375 3.854 1.00 72.62 363 LEU A C 1
ATOM 2883 O O . LEU A 1 363 ? -9.147 -4.035 4.415 1.00 72.62 363 LEU A O 1
ATOM 2887 N N . ILE A 1 364 ? -11.082 -3.506 3.382 1.00 56.88 364 ILE A N 1
ATOM 2888 C CA . ILE A 1 364 ? -11.085 -2.062 3.675 1.00 56.88 364 ILE A CA 1
ATOM 2889 C C . ILE A 1 364 ? -12.291 -1.687 4.523 1.00 56.88 364 ILE A C 1
ATOM 2891 O O . ILE A 1 364 ? -13.349 -2.341 4.344 1.00 56.88 364 ILE A O 1
#

InterPro domains:
  IPR021858 Fungal transcription factor [PF11951] (53-177)
  IPR021858 Fungal transcription factor [PF11951] (224-350)

Radius of gyration: 28.92 Å; Cα contacts (8 Å, |Δi|>4): 296; chains: 1; bounding box: 65×64×88 Å

Mean predicted aligned error: 15.26 Å